Protein AF-A0A955VW21-F1 (afdb_monomer_lite)

Radius of gyration: 27.21 Å; chains: 1; bounding box: 93×30×77 Å

Sequence (239 aa):
MKVLALACLLPATALAAPTYTVEGELGAQKLVVQDGALAQRWGSDEGLIGVQQQADLDGDGTPDALVYTSCGGNGCATDYHLATVRGGKLVVTPIDSTEGEVRLKQVEGRWQLEVDQPGGQKVYVFADGKAALFATDTKRVLATVAEVKGVAPYTTDSPPRSFQADVDLDGKPETITCTIWERWGSLLCTLPTPSGPQTLSTGCDRFGALATTTNGRRDFVCNEDKIVRFDGKAYNEPR

pLDDT: mean 84.93, std 13.52, range [38.38, 97.12]

Foldseek 3Di:
DDDDDDDDDDDDDDFDAKDWDWDDDWQPIWIWIDGRPDIDTDDDNATDKDWPDWDPQAVPPGIKTWMWGWNPDPPTFIWIWIWDQDPNDTDIGTDPDLRADWDWDDDPNHIWIWRQDQQWIWIWTHHDSDTDTPDTGGQAAADFPDKDFQDDPADPPDDWDWDWDPWQPPPDTDIKTWDADNVLSFTFIWDQFPVGIDTDPQRARMKGWHPDADPRTTWMDGRGDFIWHDPNGDTDRRD

Structure (mmCIF, N/CA/C/O backbone):
data_AF-A0A955VW21-F1
#
_entry.id   AF-A0A955VW21-F1
#
loop_
_atom_site.group_PDB
_atom_site.id
_atom_site.type_symbol
_atom_site.label_atom_id
_atom_site.label_alt_id
_atom_site.label_comp_id
_atom_site.label_asym_id
_atom_site.label_entity_id
_atom_site.label_seq_id
_atom_site.pdbx_PDB_ins_code
_atom_site.Cartn_x
_atom_site.Cartn_y
_atom_site.Cartn_z
_atom_site.occupancy
_atom_site.B_iso_or_equiv
_atom_site.auth_seq_id
_atom_site.auth_comp_id
_atom_site.auth_asym_id
_atom_site.auth_atom_id
_atom_site.pdbx_PDB_model_num
ATOM 1 N N . MET A 1 1 ? -66.967 -11.894 41.558 1.00 43.72 1 MET A N 1
ATOM 2 C CA . MET A 1 1 ? -65.501 -11.782 41.723 1.00 43.72 1 MET A CA 1
ATOM 3 C C . MET A 1 1 ? -64.813 -12.211 40.437 1.00 43.72 1 MET A C 1
ATOM 5 O O . MET A 1 1 ? -64.860 -13.388 40.113 1.00 43.72 1 MET A O 1
ATOM 9 N N . LYS A 1 2 ? -64.216 -11.268 39.705 1.00 39.28 2 LYS A N 1
ATOM 10 C CA . LYS A 1 2 ? -63.086 -11.494 38.789 1.00 39.28 2 LYS A CA 1
ATOM 11 C C . LYS A 1 2 ? -62.490 -10.121 38.481 1.00 39.28 2 LYS A C 1
ATOM 13 O O . LYS A 1 2 ? -63.072 -9.343 37.737 1.00 39.28 2 LYS A O 1
ATOM 18 N N . VAL A 1 3 ? -61.395 -9.803 39.163 1.00 38.38 3 VAL A N 1
ATOM 19 C CA . VAL A 1 3 ? -60.593 -8.603 38.916 1.00 38.38 3 VAL A CA 1
ATOM 20 C C . VAL A 1 3 ? -59.664 -8.946 37.755 1.00 38.38 3 VAL A C 1
ATOM 22 O O . VAL A 1 3 ? -58.844 -9.853 37.882 1.00 38.38 3 VAL A O 1
ATOM 25 N N . LEU A 1 4 ? -59.836 -8.281 36.611 1.00 42.31 4 LEU A N 1
ATOM 26 C CA . LEU A 1 4 ? -58.871 -8.324 35.514 1.00 42.31 4 LEU A CA 1
ATOM 27 C C . LEU A 1 4 ? -57.731 -7.363 35.866 1.00 42.31 4 LEU A C 1
ATOM 29 O O . LEU A 1 4 ? -57.922 -6.149 35.877 1.00 42.31 4 LEU A O 1
ATOM 33 N N . ALA A 1 5 ? -56.557 -7.909 36.177 1.00 44.94 5 ALA A N 1
ATOM 34 C CA . ALA A 1 5 ? -55.332 -7.130 36.266 1.00 44.94 5 ALA A CA 1
ATOM 35 C C . ALA A 1 5 ? -54.838 -6.837 34.844 1.00 44.94 5 ALA A C 1
ATOM 37 O O . ALA A 1 5 ? -54.447 -7.745 34.110 1.00 44.94 5 ALA A O 1
ATOM 38 N N . LEU A 1 6 ? -54.892 -5.565 34.452 1.00 43.28 6 LEU A N 1
ATOM 39 C CA . LEU A 1 6 ? -54.301 -5.066 33.218 1.00 43.28 6 LEU A CA 1
ATOM 40 C C . LEU A 1 6 ? -52.789 -4.935 33.456 1.00 43.28 6 LEU A C 1
ATOM 42 O O . LEU A 1 6 ? -52.344 -4.041 34.175 1.00 43.28 6 LEU A O 1
ATOM 46 N N . ALA A 1 7 ? -52.002 -5.864 32.914 1.00 46.69 7 ALA A N 1
ATOM 47 C CA . ALA A 1 7 ? -50.549 -5.776 32.952 1.00 46.69 7 ALA A CA 1
ATOM 48 C C . ALA A 1 7 ? -50.098 -4.633 32.030 1.00 46.69 7 ALA A C 1
ATOM 50 O O . ALA A 1 7 ? -50.227 -4.710 30.809 1.00 46.69 7 ALA A O 1
ATOM 51 N N . CYS A 1 8 ? -49.607 -3.554 32.635 1.00 43.06 8 CYS A N 1
ATOM 52 C CA . CYS A 1 8 ? -48.992 -2.437 31.934 1.00 43.06 8 CYS A CA 1
ATOM 53 C C . CYS A 1 8 ? -47.617 -2.894 31.416 1.00 43.06 8 CYS A C 1
ATOM 55 O O . CYS A 1 8 ? -46.670 -3.021 32.191 1.00 43.06 8 CYS A O 1
ATOM 57 N N . LEU A 1 9 ? -47.525 -3.205 30.122 1.00 47.84 9 LEU A N 1
ATOM 58 C CA . LEU A 1 9 ? -46.256 -3.429 29.430 1.00 47.84 9 LEU A CA 1
ATOM 59 C C . LEU A 1 9 ? -45.560 -2.074 29.274 1.00 47.84 9 LEU A C 1
ATOM 61 O O . LEU A 1 9 ? -45.944 -1.263 28.433 1.00 47.84 9 LEU A O 1
ATOM 65 N N . LEU A 1 10 ? -44.557 -1.815 30.113 1.00 44.94 10 LEU A N 1
ATOM 66 C CA . LEU A 1 10 ? -43.631 -0.706 29.900 1.00 44.94 10 LEU A CA 1
ATOM 67 C C . LEU A 1 10 ? -42.824 -0.973 28.616 1.00 44.94 10 LEU A C 1
ATOM 69 O O . LEU A 1 10 ? -42.385 -2.109 28.412 1.00 44.94 10 LEU A O 1
ATOM 73 N N . PRO A 1 11 ? -42.609 0.034 27.752 1.00 46.38 11 PRO A N 1
ATOM 74 C CA . PRO A 1 11 ? -41.748 -0.125 26.592 1.00 46.38 11 PRO A CA 1
ATOM 75 C C . PRO A 1 11 ? -40.319 -0.392 27.070 1.00 46.38 11 PRO A C 1
ATOM 77 O O . PRO A 1 11 ? -39.772 0.373 27.865 1.00 46.38 11 PRO A O 1
ATOM 80 N N . ALA A 1 12 ? -39.717 -1.481 26.593 1.00 50.66 12 ALA A N 1
ATOM 81 C CA . ALA A 1 12 ? -38.289 -1.701 26.748 1.00 50.66 12 ALA A CA 1
ATOM 82 C C . ALA A 1 12 ? -37.567 -0.563 26.017 1.00 50.66 12 ALA A C 1
ATOM 84 O O . ALA A 1 12 ? -37.596 -0.484 24.790 1.00 50.66 12 ALA A O 1
ATOM 85 N N . THR A 1 13 ? -36.970 0.356 26.771 1.00 51.00 13 THR A N 1
ATOM 86 C CA . THR A 1 13 ? -35.999 1.311 26.240 1.00 51.00 13 THR A CA 1
ATOM 87 C C . THR A 1 13 ? -34.898 0.513 25.556 1.00 51.00 13 THR A C 1
ATOM 89 O O . THR A 1 13 ? -34.157 -0.20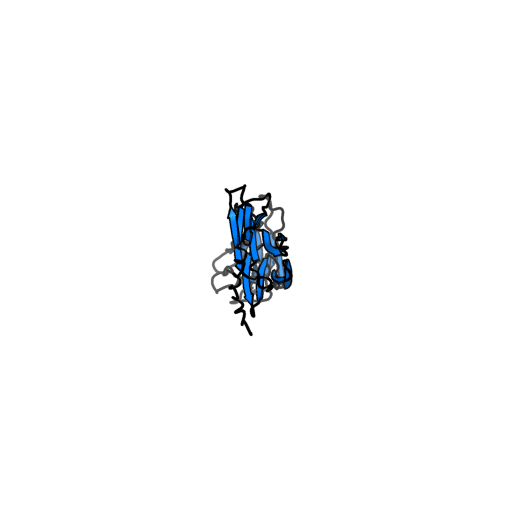2 26.230 1.00 51.00 13 THR A O 1
ATOM 92 N N . ALA A 1 14 ? -34.823 0.604 24.227 1.00 55.75 14 ALA A N 1
ATOM 93 C CA . ALA A 1 14 ? -33.678 0.111 23.480 1.00 55.75 14 ALA A CA 1
ATOM 94 C C . ALA A 1 14 ? -32.426 0.765 24.080 1.00 55.75 14 ALA A C 1
ATOM 96 O O . ALA A 1 14 ? -32.360 1.993 24.177 1.00 55.75 14 ALA A O 1
ATOM 97 N N . LEU A 1 15 ? -31.483 -0.050 24.559 1.00 60.16 15 LEU A N 1
ATOM 98 C CA . LEU A 1 15 ? -30.178 0.450 24.975 1.00 60.16 15 LEU A CA 1
ATOM 99 C C . LEU A 1 15 ? -29.557 1.184 23.783 1.00 60.16 15 LEU A C 1
ATOM 101 O O . LEU A 1 15 ? -29.613 0.699 22.653 1.00 60.16 15 LEU A O 1
ATOM 105 N N . ALA A 1 16 ? -29.034 2.383 24.034 1.00 73.56 16 ALA A N 1
ATOM 106 C CA . ALA A 1 16 ? -28.314 3.131 23.018 1.00 73.56 16 ALA A CA 1
ATOM 107 C C . ALA A 1 16 ? -27.110 2.299 22.559 1.00 73.56 16 ALA A C 1
ATOM 109 O O . ALA A 1 16 ? -26.392 1.759 23.397 1.00 73.56 16 ALA A O 1
ATOM 110 N N . ALA A 1 17 ? -26.922 2.186 21.245 1.00 85.00 17 ALA A N 1
ATOM 111 C CA . ALA A 1 17 ? -25.795 1.462 20.675 1.00 85.00 17 ALA A CA 1
ATOM 112 C C . ALA A 1 17 ? -24.457 2.106 21.092 1.00 85.00 17 ALA A C 1
ATOM 114 O O . ALA A 1 17 ? -24.426 3.323 21.325 1.00 85.00 17 ALA A O 1
ATOM 115 N N . PRO A 1 18 ? -23.360 1.329 21.168 1.00 90.31 18 PRO A N 1
ATOM 116 C CA . PRO A 1 18 ? -22.056 1.874 21.496 1.00 90.31 18 PRO A CA 1
ATOM 117 C C . PRO A 1 18 ? -21.628 2.953 20.500 1.00 90.31 18 PRO A C 1
ATOM 119 O O . PRO A 1 18 ? -21.893 2.872 19.299 1.00 90.31 18 PRO A O 1
ATOM 122 N N . THR A 1 19 ? -20.946 3.971 21.015 1.00 93.38 19 THR A N 1
ATOM 123 C CA . THR A 1 19 ? -20.374 5.064 20.224 1.00 93.38 19 THR A CA 1
ATOM 124 C C . THR A 1 19 ? -18.893 5.201 20.521 1.00 93.38 19 THR A C 1
ATOM 126 O O . THR A 1 19 ? -18.467 5.095 21.672 1.00 93.38 19 THR A O 1
ATOM 129 N N . TYR A 1 20 ? -18.114 5.440 19.470 1.00 95.12 20 TYR A N 1
ATOM 130 C CA . TYR A 1 20 ? -16.660 5.491 19.517 1.00 95.12 20 TYR A CA 1
ATOM 131 C C . TYR A 1 20 ? -16.197 6.910 19.191 1.00 95.12 20 TYR A C 1
ATOM 133 O O . TYR A 1 20 ? -16.499 7.455 18.130 1.00 95.12 20 TYR A O 1
ATOM 141 N N . THR A 1 21 ? -15.455 7.530 20.096 1.00 94.50 21 THR A N 1
ATOM 142 C CA . THR A 1 21 ? -14.916 8.883 19.927 1.00 94.50 21 THR A CA 1
ATOM 143 C C . THR A 1 21 ? -13.438 8.909 20.275 1.00 94.50 21 THR A C 1
ATOM 145 O O . THR A 1 21 ? -12.922 8.011 20.934 1.00 94.50 21 THR A O 1
ATOM 148 N N . VAL A 1 22 ? -12.729 9.937 19.815 1.00 93.06 22 VAL A N 1
ATOM 149 C CA . VAL A 1 22 ? -11.353 10.198 20.247 1.00 93.06 22 VAL A CA 1
ATOM 150 C C . VAL A 1 22 ? -11.369 11.418 21.154 1.00 93.06 22 VAL A C 1
ATOM 152 O O . VAL A 1 22 ? -11.911 12.459 20.787 1.00 93.06 22 VAL A O 1
ATOM 155 N N . GLU A 1 23 ? -10.779 11.282 22.337 1.00 92.31 23 GLU A N 1
ATOM 156 C CA . GLU A 1 23 ? -10.604 12.362 23.307 1.00 92.31 23 GLU A CA 1
ATOM 157 C C . GLU A 1 23 ? -9.115 12.597 23.581 1.00 92.31 23 GLU A C 1
ATOM 159 O O . GLU A 1 23 ? -8.298 11.683 23.463 1.00 92.31 23 GLU A O 1
ATOM 164 N N . GLY A 1 24 ? -8.770 13.816 24.001 1.00 86.50 24 GLY A N 1
ATOM 165 C CA . GLY A 1 24 ? -7.405 14.205 24.360 1.00 86.50 24 GLY A CA 1
ATOM 166 C C . GLY A 1 24 ? -6.675 14.998 23.274 1.00 86.50 24 GLY A C 1
ATOM 167 O O . GLY A 1 24 ? -7.119 15.108 22.131 1.00 86.50 24 GLY A O 1
ATOM 168 N N . GLU A 1 25 ? -5.548 15.586 23.663 1.00 83.38 25 GLU A N 1
ATOM 169 C CA . GLU A 1 25 ? -4.678 16.353 22.769 1.00 83.38 25 GLU A CA 1
ATOM 170 C C . GLU A 1 25 ? -3.713 15.439 22.003 1.00 83.38 25 GLU A C 1
ATOM 172 O O . GLU A 1 25 ? -3.508 14.280 22.371 1.00 83.38 25 GLU A O 1
ATOM 177 N N . LEU A 1 26 ? -3.102 15.967 20.936 1.00 77.62 26 LEU A N 1
ATOM 178 C CA . LEU A 1 26 ? -2.079 15.266 20.152 1.00 77.62 26 LEU A CA 1
ATOM 179 C C . LEU A 1 26 ? -0.987 14.686 21.068 1.00 77.62 26 LEU A C 1
ATOM 181 O O . LEU A 1 26 ? -0.415 15.400 21.886 1.00 77.62 26 LEU A O 1
ATOM 185 N N . GLY A 1 27 ? -0.700 13.390 20.923 1.00 74.44 27 GLY A N 1
ATOM 186 C CA . GLY A 1 27 ? 0.267 12.667 21.762 1.00 74.44 27 GLY A CA 1
ATOM 187 C C . GLY A 1 27 ? -0.287 12.131 23.090 1.00 74.44 27 GLY A C 1
ATOM 188 O O . GLY A 1 27 ? 0.420 11.411 23.787 1.00 74.44 27 GLY A O 1
ATOM 189 N N . ALA A 1 28 ? -1.542 12.435 23.438 1.00 82.19 28 ALA A N 1
ATOM 190 C CA . ALA A 1 28 ? -2.240 11.885 24.606 1.00 82.19 28 ALA A CA 1
ATOM 191 C C . ALA A 1 28 ? -3.657 11.385 24.266 1.00 82.19 28 ALA A C 1
ATOM 193 O O . ALA A 1 28 ? -4.487 11.200 25.161 1.00 82.19 28 ALA A O 1
ATOM 194 N N . GLN A 1 29 ? -3.942 11.182 22.978 1.00 89.12 29 GLN A N 1
ATOM 195 C CA . GLN A 1 29 ? -5.259 10.776 22.505 1.00 89.12 29 GLN A CA 1
ATOM 196 C C . GLN A 1 29 ? -5.629 9.383 23.017 1.00 89.12 29 GLN A C 1
ATOM 198 O O . GLN A 1 29 ? -4.786 8.491 23.134 1.00 89.12 29 GLN A O 1
ATOM 203 N N . LYS A 1 30 ? -6.915 9.197 23.316 1.00 90.81 30 LYS A N 1
ATOM 204 C CA . LYS A 1 30 ? -7.515 7.913 23.679 1.00 90.81 30 LYS A CA 1
ATOM 205 C C . LYS A 1 30 ? -8.793 7.709 22.874 1.00 90.81 30 LYS A C 1
ATOM 207 O O . LYS A 1 30 ? -9.612 8.619 22.761 1.00 90.81 30 LYS A O 1
ATOM 212 N N . LEU A 1 31 ? -8.979 6.497 22.362 1.00 92.94 31 LEU A N 1
ATOM 213 C CA . LEU A 1 31 ? -10.283 6.007 21.940 1.00 92.94 31 LEU A CA 1
ATOM 214 C C . LEU A 1 31 ? -11.161 5.878 23.185 1.00 92.94 31 LEU A C 1
ATOM 216 O O . LEU A 1 31 ? -10.766 5.236 24.160 1.00 92.94 31 LEU A O 1
ATOM 220 N N . VAL A 1 32 ? -12.344 6.469 23.146 1.00 93.44 32 VAL A N 1
ATOM 221 C CA . VAL A 1 32 ? -13.356 6.405 24.192 1.00 93.44 32 VAL A CA 1
ATOM 222 C C . VAL A 1 32 ? -14.588 5.738 23.616 1.00 93.44 32 VAL A C 1
ATOM 224 O O . VAL A 1 32 ? -15.054 6.095 22.538 1.00 93.44 32 VAL A O 1
ATOM 227 N N . VAL A 1 33 ? -15.098 4.746 24.336 1.00 93.00 33 VAL A N 1
ATOM 228 C CA . VAL A 1 33 ? -16.292 4.002 23.947 1.00 93.00 33 VAL A CA 1
ATOM 229 C C . VAL A 1 33 ? -17.352 4.197 25.006 1.00 93.00 33 VAL A C 1
ATOM 231 O O . VAL A 1 33 ? -17.129 3.847 26.168 1.00 93.00 33 VAL A O 1
ATOM 234 N N . GLN A 1 34 ? -18.477 4.781 24.601 1.00 91.44 34 GLN A N 1
ATOM 235 C CA . GLN A 1 34 ? -19.667 4.912 25.433 1.00 91.44 34 GLN A CA 1
ATOM 236 C C . GLN A 1 34 ? -20.693 3.862 25.021 1.00 91.44 34 GLN A C 1
ATOM 238 O O . GLN A 1 34 ? -21.155 3.880 23.885 1.00 91.44 34 GLN A O 1
ATOM 243 N N . ASP A 1 35 ? -21.054 2.984 25.954 1.00 86.69 35 ASP A N 1
ATOM 244 C CA . ASP A 1 35 ? -22.088 1.954 25.813 1.00 86.69 35 ASP A CA 1
ATOM 245 C C . ASP A 1 35 ? -23.074 2.091 26.984 1.00 86.69 35 ASP A C 1
ATOM 247 O O . ASP A 1 35 ? -22.810 1.683 28.122 1.00 86.69 35 ASP A O 1
ATOM 251 N N . GLY A 1 36 ? -24.180 2.800 26.745 1.00 82.88 36 GLY A N 1
ATOM 252 C CA . GLY A 1 36 ? -25.099 3.218 27.802 1.00 82.88 36 GLY A CA 1
ATOM 253 C C . GLY A 1 36 ? -24.411 4.084 28.870 1.00 82.88 36 GLY A C 1
ATOM 254 O O . GLY A 1 36 ? -23.999 5.208 28.601 1.00 82.88 36 GLY A O 1
ATOM 255 N N . ALA A 1 37 ? -24.319 3.576 30.104 1.00 74.81 37 ALA A N 1
ATOM 256 C CA . ALA A 1 37 ? -23.652 4.260 31.221 1.00 74.81 37 ALA A CA 1
ATOM 257 C C . ALA A 1 37 ? -22.163 3.886 31.373 1.00 74.81 37 ALA A C 1
ATOM 259 O O . ALA A 1 37 ? -21.476 4.431 32.240 1.00 74.81 37 ALA A O 1
ATOM 260 N N . LEU A 1 38 ? -21.666 2.934 30.578 1.00 76.38 38 LEU A N 1
ATOM 261 C CA . LEU A 1 38 ? -20.282 2.479 30.633 1.00 76.38 38 LEU A CA 1
ATOM 262 C C . LEU A 1 38 ? -19.418 3.323 29.696 1.00 76.38 38 LEU A C 1
ATOM 264 O O . LEU A 1 38 ? -19.732 3.473 28.520 1.00 76.38 38 LEU A O 1
ATOM 268 N N . ALA A 1 39 ? -18.301 3.829 30.221 1.00 86.81 39 ALA A N 1
ATOM 269 C CA . ALA A 1 39 ? -17.267 4.502 29.445 1.00 86.81 39 ALA A CA 1
ATOM 270 C C . ALA A 1 39 ? -15.943 3.743 29.595 1.00 86.81 39 ALA A C 1
ATOM 272 O O . ALA A 1 39 ? -15.429 3.588 30.705 1.00 86.81 39 ALA A O 1
ATOM 273 N N . GLN A 1 40 ? -15.392 3.268 28.481 1.00 91.38 40 GLN A N 1
ATOM 274 C CA . GLN A 1 40 ? -14.117 2.548 28.426 1.00 91.38 40 GLN A CA 1
ATOM 275 C C . GLN A 1 40 ? -13.138 3.289 27.525 1.00 91.38 40 GLN A C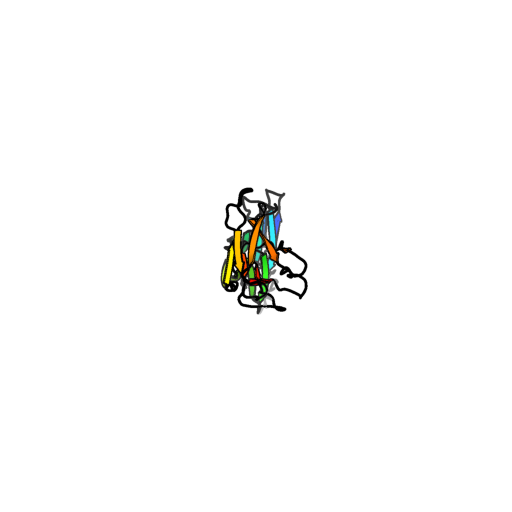 1
ATOM 277 O O . GLN A 1 40 ? -13.549 4.019 26.626 1.00 91.38 40 GLN A O 1
ATOM 282 N N . ARG A 1 41 ? -11.838 3.136 27.793 1.00 91.06 41 ARG A N 1
ATOM 283 C CA . ARG A 1 41 ? -10.789 3.847 27.061 1.00 91.06 41 ARG A CA 1
ATOM 284 C C . ARG A 1 41 ? -9.699 2.899 26.593 1.00 91.06 41 ARG A C 1
ATOM 286 O O . ARG A 1 41 ? -9.293 2.012 27.339 1.00 91.06 41 ARG A O 1
ATOM 293 N N . TRP A 1 42 ? -9.200 3.144 25.392 1.00 91.69 42 TRP A N 1
ATOM 294 C CA . TRP A 1 42 ? -8.025 2.497 24.822 1.00 91.69 42 TRP A CA 1
ATOM 295 C C . TRP A 1 42 ? -7.105 3.562 24.230 1.00 91.69 42 TRP A C 1
ATOM 297 O O . TRP A 1 42 ? -7.561 4.612 23.788 1.00 91.69 42 TRP A O 1
ATOM 307 N N . GLY A 1 43 ? -5.802 3.318 24.215 1.00 81.12 43 GLY A N 1
ATOM 308 C CA . GLY A 1 43 ? -4.901 4.116 23.396 1.00 81.12 43 GLY A CA 1
ATOM 309 C C . GLY A 1 43 ? -3.579 3.414 23.186 1.00 81.12 43 GLY A C 1
ATOM 310 O O . GLY A 1 43 ? -3.182 2.598 24.017 1.00 81.12 43 GLY A O 1
ATOM 311 N N . SER A 1 44 ? -2.921 3.763 22.091 1.00 68.69 44 SER A N 1
ATOM 312 C CA . SER A 1 44 ? -1.539 3.407 21.807 1.00 68.69 44 SER A CA 1
ATOM 313 C C . SER A 1 44 ? -0.587 4.346 22.553 1.00 68.69 44 SER A C 1
ATOM 315 O O . SER A 1 44 ? -0.949 5.470 22.914 1.00 68.69 44 SER A O 1
ATOM 317 N N . ASP A 1 45 ? 0.644 3.884 22.768 1.00 66.06 45 ASP A N 1
ATOM 318 C CA . ASP A 1 45 ? 1.763 4.739 23.189 1.00 66.06 45 ASP A CA 1
ATOM 319 C C . ASP A 1 45 ? 2.319 5.563 22.008 1.00 66.06 45 ASP A C 1
ATOM 321 O O . ASP A 1 45 ? 3.189 6.418 22.177 1.00 66.06 45 ASP A O 1
ATOM 325 N N . GLU A 1 46 ? 1.783 5.329 20.807 1.00 59.12 46 GLU A N 1
ATOM 326 C CA . GLU A 1 46 ? 2.200 5.945 19.558 1.00 59.12 46 GLU A CA 1
ATOM 327 C C . GLU A 1 46 ? 1.097 6.841 18.983 1.00 59.12 46 GLU A C 1
ATOM 329 O O . GLU A 1 46 ? 0.046 6.368 18.548 1.00 59.12 46 GLU A O 1
ATOM 334 N N . GLY A 1 47 ? 1.385 8.144 18.945 1.00 71.25 47 GLY A N 1
ATOM 335 C CA . GLY A 1 47 ? 0.845 9.075 17.957 1.00 71.25 47 GLY A CA 1
ATOM 336 C C . GLY A 1 47 ? -0.655 9.404 18.002 1.00 71.25 47 GLY A C 1
ATOM 337 O O . GLY A 1 47 ? -1.318 9.374 19.037 1.00 71.25 47 GLY A O 1
ATOM 338 N N . LEU A 1 48 ? -1.142 9.854 16.847 1.00 86.75 48 LEU A N 1
ATOM 339 C CA . LEU A 1 48 ? -2.528 10.197 16.543 1.00 86.75 48 LEU A CA 1
ATOM 340 C C . LEU A 1 48 ? -3.406 8.946 16.512 1.00 86.75 48 LEU A C 1
ATOM 342 O O . LEU A 1 48 ? -3.035 7.957 15.885 1.00 86.75 48 LEU A O 1
ATOM 346 N N . ILE A 1 49 ? -4.604 9.046 17.085 1.00 92.00 49 ILE A N 1
ATOM 347 C CA . ILE A 1 49 ? -5.675 8.050 16.995 1.00 92.00 49 ILE A CA 1
ATOM 348 C C . ILE A 1 49 ? -6.837 8.658 16.208 1.00 92.00 49 ILE A C 1
ATOM 350 O O . ILE A 1 49 ? -7.211 9.811 16.434 1.00 92.00 49 ILE A O 1
ATOM 354 N N . GLY A 1 50 ? -7.455 7.883 15.320 1.00 91.81 50 GLY A N 1
ATOM 355 C CA . GLY A 1 50 ? -8.674 8.295 14.628 1.00 91.81 50 GLY A CA 1
ATOM 356 C C . GLY A 1 50 ? -9.662 7.155 14.426 1.00 91.81 50 GLY A C 1
ATOM 357 O O . GLY A 1 50 ? -9.286 5.989 14.364 1.00 91.81 50 GLY A O 1
ATOM 358 N N . VAL A 1 51 ? -10.944 7.503 14.317 1.00 95.06 51 VAL A N 1
ATOM 359 C CA . VAL A 1 51 ? -12.015 6.567 13.951 1.00 95.06 51 VAL A CA 1
ATOM 360 C C . VAL A 1 51 ? -12.348 6.792 12.481 1.00 95.06 51 VAL A C 1
ATOM 362 O O . VAL A 1 51 ? -12.860 7.850 12.124 1.00 95.06 51 VAL A O 1
ATOM 365 N N . GLN A 1 52 ? -12.044 5.814 11.628 1.00 94.88 52 GLN A N 1
ATOM 366 C CA . GLN A 1 52 ? -12.320 5.901 10.193 1.00 94.88 52 GLN A CA 1
ATOM 367 C C . GLN A 1 52 ? -13.785 5.585 9.877 1.00 94.88 52 GLN A C 1
ATOM 369 O O . GLN A 1 52 ? -14.391 6.253 9.044 1.00 94.88 52 GLN A O 1
ATOM 374 N N . GLN A 1 53 ? -14.354 4.573 10.537 1.00 95.62 53 GLN A N 1
ATOM 375 C CA . GLN A 1 53 ? -15.734 4.136 10.326 1.00 95.62 53 GLN A CA 1
ATOM 376 C C . GLN A 1 53 ? -16.334 3.613 11.627 1.00 95.62 53 GLN A C 1
ATOM 378 O O . GLN A 1 53 ? -15.637 2.968 12.405 1.00 95.62 53 GLN A O 1
ATOM 383 N N . GLN A 1 54 ? -17.636 3.848 11.814 1.00 96.44 54 GLN A N 1
ATOM 384 C CA . GLN A 1 54 ? -18.467 3.166 12.810 1.00 96.44 54 GLN A CA 1
ATOM 385 C C . GLN A 1 54 ? -19.658 2.515 12.110 1.00 96.44 54 GLN A C 1
ATOM 387 O O . GLN A 1 54 ? -20.393 3.195 11.390 1.00 96.44 54 GLN A O 1
ATOM 392 N N . ALA A 1 55 ? -19.807 1.206 12.252 1.00 94.88 55 ALA A N 1
ATOM 393 C CA . ALA A 1 55 ? -20.885 0.406 11.673 1.00 94.88 55 ALA A CA 1
ATOM 394 C C . ALA A 1 55 ? -20.854 -0.988 12.303 1.00 94.88 55 ALA A C 1
ATOM 396 O O . ALA A 1 55 ? -19.852 -1.354 12.896 1.00 94.88 55 ALA A O 1
ATOM 397 N N . ASP A 1 56 ? -21.910 -1.776 12.140 1.00 95.12 56 ASP A N 1
ATOM 398 C CA . ASP A 1 56 ? -21.851 -3.220 12.393 1.00 95.12 56 ASP A CA 1
ATOM 399 C C . ASP A 1 56 ? -20.932 -3.857 11.332 1.00 95.12 56 ASP A C 1
ATOM 401 O O . ASP A 1 56 ? -21.346 -4.066 10.185 1.00 95.12 56 ASP A O 1
ATOM 405 N N . LEU A 1 57 ? -19.636 -3.978 11.651 1.00 96.19 57 LEU A N 1
ATOM 406 C CA . LEU A 1 57 ? -18.606 -4.371 10.688 1.00 96.19 57 LEU A CA 1
ATOM 407 C C . LEU A 1 57 ? -18.548 -5.888 10.567 1.00 96.19 57 LEU A C 1
ATOM 409 O O . LEU A 1 57 ? -18.378 -6.395 9.454 1.00 96.19 57 LEU A O 1
ATOM 413 N N . ASP A 1 58 ? -18.698 -6.589 11.690 1.00 94.38 58 ASP A N 1
ATOM 414 C CA . ASP A 1 58 ? -18.652 -8.046 11.763 1.00 94.38 58 ASP A CA 1
ATOM 415 C C . ASP A 1 58 ? -20.023 -8.740 11.637 1.00 94.38 58 ASP A C 1
ATOM 417 O O . ASP A 1 58 ? -20.076 -9.964 11.479 1.00 94.38 58 ASP A O 1
ATOM 421 N N . GLY A 1 59 ? -21.116 -7.971 11.599 1.00 92.25 59 GLY A N 1
ATOM 422 C CA . GLY A 1 59 ? -22.471 -8.460 11.358 1.00 92.25 59 GLY A CA 1
ATOM 423 C C . GLY A 1 59 ? -23.153 -9.039 12.598 1.00 92.25 59 GLY A C 1
ATOM 424 O O . GLY A 1 59 ? -24.115 -9.800 12.448 1.00 92.25 59 GLY A O 1
ATOM 425 N N . ASP A 1 60 ? -22.659 -8.742 13.804 1.00 91.44 60 ASP A N 1
ATOM 426 C CA . ASP A 1 60 ? -23.227 -9.229 15.063 1.00 91.44 60 ASP A CA 1
ATOM 427 C C . ASP A 1 60 ? -24.414 -8.392 15.587 1.00 91.44 60 ASP A C 1
ATOM 429 O O . ASP A 1 60 ? -25.060 -8.766 16.573 1.00 91.44 60 ASP A O 1
ATOM 433 N N . GLY A 1 61 ? -24.760 -7.306 14.889 1.00 90.44 61 GLY A N 1
ATOM 434 C CA . GLY A 1 61 ? -25.851 -6.394 15.232 1.00 90.44 61 GLY A CA 1
ATOM 435 C C . GLY A 1 61 ? -25.441 -5.246 16.156 1.00 90.44 61 GLY A C 1
ATOM 436 O O . GLY A 1 61 ? -26.279 -4.391 16.465 1.00 90.44 61 GLY A O 1
ATOM 437 N N . THR A 1 62 ? -24.179 -5.196 16.582 1.00 91.25 62 THR A N 1
ATOM 438 C CA . THR A 1 62 ? -23.606 -4.129 17.404 1.00 91.25 62 THR A CA 1
ATOM 439 C C . THR A 1 62 ? -22.644 -3.296 16.560 1.00 91.25 62 THR A C 1
ATOM 441 O O . THR A 1 62 ? -21.816 -3.848 15.847 1.00 91.25 62 THR A O 1
ATOM 444 N N . PRO A 1 63 ? -22.700 -1.954 16.611 1.00 94.38 63 PRO A N 1
ATOM 445 C CA . PRO A 1 63 ? -21.691 -1.145 15.947 1.00 94.38 63 PRO A CA 1
ATOM 446 C C . PRO A 1 63 ? -20.284 -1.410 16.492 1.00 94.38 63 PRO A C 1
ATOM 448 O O . PRO A 1 63 ? -20.050 -1.311 17.694 1.00 94.38 63 PRO A O 1
ATOM 451 N N . ASP A 1 64 ? -19.356 -1.647 15.577 1.00 96.19 64 ASP A N 1
ATOM 452 C CA . ASP A 1 64 ? -17.914 -1.640 15.767 1.00 96.19 64 ASP A CA 1
ATOM 453 C C . ASP A 1 64 ? -17.310 -0.328 15.249 1.00 96.19 64 ASP A C 1
ATOM 455 O O . ASP A 1 64 ? -17.965 0.474 14.572 1.00 96.19 64 ASP A O 1
ATOM 459 N N . ALA A 1 65 ? -16.014 -0.142 15.496 1.00 97.12 65 ALA A N 1
ATOM 460 C CA . ALA A 1 65 ? -15.224 0.909 14.879 1.00 97.12 65 ALA A CA 1
ATOM 461 C C . ALA A 1 65 ? -13.956 0.375 14.208 1.00 97.12 65 ALA A C 1
ATOM 463 O O . ALA A 1 65 ? -13.186 -0.381 14.803 1.00 97.12 65 ALA A O 1
ATOM 464 N N . LEU A 1 66 ? -13.700 0.858 12.992 1.00 97.12 66 LEU A N 1
ATOM 465 C CA . LEU A 1 66 ? -12.383 0.783 12.372 1.00 97.12 66 LEU A CA 1
ATOM 466 C C . LEU A 1 66 ? -11.569 1.988 12.848 1.00 97.12 66 LEU A C 1
ATOM 468 O O . LEU A 1 66 ? -11.910 3.139 12.557 1.00 97.12 66 LEU A O 1
ATOM 472 N N . VAL A 1 67 ? -10.513 1.714 13.604 1.00 95.56 67 VAL A N 1
ATOM 473 C CA . VAL A 1 67 ? -9.667 2.710 14.269 1.00 95.56 67 VAL A CA 1
ATOM 474 C C . VAL A 1 67 ? -8.282 2.659 13.652 1.00 95.56 67 VAL A C 1
ATOM 476 O O . VAL A 1 67 ? -7.808 1.580 13.310 1.00 95.56 67 VAL A O 1
ATOM 479 N N . TYR A 1 68 ? -7.626 3.805 13.523 1.00 92.31 68 TYR A N 1
ATOM 480 C CA . TYR A 1 68 ? -6.246 3.872 13.067 1.00 92.31 68 TYR A CA 1
ATOM 481 C C . TYR A 1 68 ? -5.341 4.582 14.067 1.00 92.31 68 TYR A C 1
ATOM 483 O O . TYR A 1 68 ? -5.786 5.483 14.785 1.00 92.31 68 TYR A O 1
ATOM 491 N N . THR A 1 69 ? -4.066 4.200 14.068 1.00 90.88 69 THR A N 1
ATOM 492 C CA . THR A 1 69 ? -2.982 4.874 14.785 1.00 90.88 69 THR A CA 1
ATOM 493 C C . THR A 1 69 ? -1.875 5.276 13.819 1.00 90.88 69 THR A C 1
ATOM 495 O O . THR A 1 69 ? -1.536 4.534 12.900 1.00 90.88 69 THR A O 1
ATOM 498 N N . SER A 1 70 ? -1.317 6.474 13.989 1.00 86.44 70 SER A N 1
ATOM 499 C CA . SER A 1 70 ? -0.232 6.977 13.138 1.00 86.44 70 SER A CA 1
ATOM 500 C C . SER A 1 70 ? 0.663 7.943 13.901 1.00 86.44 70 SER A C 1
ATOM 502 O O . SER A 1 70 ? 0.192 8.719 14.726 1.00 86.44 70 SER A O 1
ATOM 504 N N . CYS A 1 71 ? 1.950 7.999 13.563 1.00 79.94 71 CYS A N 1
ATOM 505 C CA . CYS A 1 71 ? 2.860 8.994 14.134 1.00 79.94 71 CYS A CA 1
ATOM 506 C C . CYS A 1 71 ? 2.528 10.452 13.708 1.00 79.94 71 CYS A C 1
ATOM 508 O O . CYS A 1 71 ? 3.082 11.396 14.270 1.00 79.94 71 CYS A O 1
ATOM 510 N N . GLY A 1 72 ? 1.665 10.663 12.700 1.00 73.31 72 GLY A N 1
ATOM 511 C CA . GLY A 1 72 ? 1.249 11.992 12.218 1.00 73.31 72 GLY A CA 1
ATOM 512 C C . GLY A 1 72 ? 2.205 12.706 11.263 1.00 73.31 72 GLY A C 1
ATOM 513 O O . GLY A 1 72 ? 1.844 13.736 10.694 1.00 73.31 72 GLY A O 1
ATOM 514 N N . GLY A 1 73 ? 3.420 12.186 11.093 1.00 68.44 73 GLY A N 1
ATOM 515 C CA . GLY A 1 73 ? 4.441 12.719 10.196 1.00 68.44 73 GLY A CA 1
ATOM 516 C C . GLY A 1 73 ? 4.410 12.100 8.797 1.00 68.44 73 GLY A C 1
ATOM 517 O O . GLY A 1 73 ? 3.780 11.073 8.549 1.00 68.44 73 GLY A O 1
ATOM 518 N N . ASN A 1 74 ? 5.142 12.722 7.871 1.00 65.06 74 ASN A N 1
ATOM 519 C CA . ASN A 1 74 ? 5.325 12.177 6.529 1.00 65.06 74 ASN A CA 1
ATOM 520 C C . ASN A 1 74 ? 6.172 10.890 6.580 1.00 65.06 74 ASN A C 1
ATOM 522 O O . ASN A 1 74 ? 7.245 10.897 7.182 1.00 65.06 74 ASN A O 1
ATOM 526 N N . GLY A 1 75 ? 5.713 9.819 5.927 1.00 67.25 75 GLY A N 1
ATOM 527 C CA . GLY A 1 75 ? 6.418 8.530 5.865 1.00 67.25 75 GLY A CA 1
ATOM 528 C C . GLY A 1 75 ? 6.149 7.565 7.024 1.00 67.25 75 GLY A C 1
ATOM 529 O O . GLY A 1 75 ? 6.799 6.527 7.094 1.00 67.25 75 GLY A O 1
ATOM 530 N N . CYS A 1 76 ? 5.206 7.872 7.918 1.00 73.88 76 CYS A N 1
ATOM 531 C CA . CYS A 1 76 ? 4.783 6.926 8.946 1.00 73.88 76 CYS A CA 1
ATOM 532 C C . CYS A 1 76 ? 3.696 5.989 8.432 1.00 73.88 76 CYS A C 1
ATOM 534 O O . CYS A 1 76 ? 2.694 6.437 7.867 1.00 73.88 76 CYS A O 1
ATOM 536 N N . ALA A 1 77 ? 3.889 4.693 8.675 1.00 77.06 77 ALA A N 1
ATOM 537 C CA . ALA A 1 77 ? 2.839 3.709 8.490 1.00 77.06 77 ALA A CA 1
ATOM 538 C C . ALA A 1 77 ? 1.635 4.055 9.380 1.00 77.06 77 ALA A C 1
ATOM 540 O O . ALA A 1 77 ? 1.759 4.718 10.415 1.00 77.06 77 ALA A O 1
ATOM 541 N N . THR A 1 78 ? 0.457 3.656 8.916 1.00 87.31 78 THR A N 1
ATOM 542 C CA . THR A 1 78 ? -0.779 3.749 9.685 1.00 87.31 78 THR A CA 1
ATOM 543 C C . THR A 1 78 ? -1.209 2.334 10.019 1.00 87.31 78 THR A C 1
ATOM 545 O O . THR A 1 78 ? -1.428 1.522 9.114 1.00 87.31 78 THR A O 1
ATOM 548 N N . ASP A 1 79 ? -1.330 2.051 11.307 1.00 90.31 79 ASP A N 1
ATOM 549 C CA . ASP A 1 79 ? -1.826 0.769 11.786 1.00 90.31 79 ASP A CA 1
ATOM 550 C C . ASP A 1 79 ? -3.333 0.854 11.972 1.00 90.31 79 ASP A C 1
ATOM 552 O O . ASP A 1 79 ? -3.851 1.869 12.440 1.00 90.31 79 ASP A O 1
ATOM 556 N N . TYR A 1 80 ? -4.043 -0.204 11.586 1.00 94.25 80 TYR A N 1
ATOM 557 C CA . TYR A 1 80 ? -5.487 -0.287 11.768 1.00 94.25 80 TYR A CA 1
ATOM 558 C C . TYR A 1 80 ? -5.856 -1.339 12.805 1.00 94.25 80 TYR A C 1
ATOM 560 O O . TYR A 1 80 ? -5.230 -2.391 12.936 1.00 94.25 80 TYR A O 1
ATOM 568 N N . HIS A 1 81 ? -6.933 -1.051 13.523 1.00 95.12 81 HIS A N 1
ATOM 569 C CA . HIS A 1 81 ? -7.488 -1.879 14.574 1.00 95.12 81 HIS A CA 1
ATOM 570 C C . HIS A 1 81 ? -9.003 -1.977 14.415 1.00 95.12 81 HIS A C 1
ATOM 572 O O . HIS A 1 81 ? -9.662 -1.010 14.027 1.00 95.12 81 HIS A O 1
ATOM 578 N N . LEU A 1 82 ? -9.566 -3.123 14.786 1.00 96.88 82 LEU A N 1
ATOM 579 C CA . LEU A 1 82 ? -11.000 -3.259 14.998 1.00 96.88 82 LEU A CA 1
ATOM 580 C C . LEU A 1 82 ? -11.304 -3.086 16.488 1.00 96.88 82 LEU A C 1
ATOM 582 O O . LEU A 1 82 ? -10.771 -3.820 17.324 1.00 96.88 82 LEU A O 1
ATOM 586 N N . ALA A 1 83 ? -12.169 -2.131 16.817 1.00 96.56 83 ALA A N 1
ATOM 587 C CA . ALA A 1 83 ? -12.665 -1.899 18.166 1.00 96.56 83 ALA A CA 1
ATOM 588 C C . ALA A 1 83 ? -14.133 -2.333 18.274 1.00 96.56 83 ALA A C 1
ATOM 590 O O . ALA A 1 83 ? -15.001 -1.776 17.611 1.00 96.56 83 ALA A O 1
ATOM 591 N N . THR A 1 84 ? -14.418 -3.290 19.153 1.00 95.06 84 THR A N 1
ATOM 592 C CA . THR A 1 84 ? -15.745 -3.900 19.342 1.00 95.06 84 THR A CA 1
ATOM 593 C C . THR A 1 84 ? -16.118 -3.911 20.828 1.00 95.06 84 THR A C 1
ATOM 595 O O . THR A 1 84 ? -15.233 -3.961 21.691 1.00 95.06 84 THR A O 1
ATOM 598 N N . VAL A 1 85 ? -17.412 -3.862 21.157 1.00 92.50 85 VAL A N 1
ATOM 599 C CA . VAL A 1 85 ? -17.895 -4.047 22.535 1.00 92.50 85 VAL A CA 1
ATOM 600 C C . VAL A 1 85 ? -18.514 -5.429 22.669 1.00 92.50 85 VAL A C 1
ATOM 602 O O . VAL A 1 85 ? -19.591 -5.699 22.153 1.00 92.50 85 VAL A O 1
ATOM 605 N N . ARG A 1 86 ? -17.858 -6.311 23.428 1.00 87.06 86 ARG A N 1
ATOM 606 C CA . ARG A 1 86 ? -18.303 -7.695 23.632 1.00 87.06 86 ARG A CA 1
ATOM 607 C C . ARG A 1 86 ? -18.509 -7.986 25.104 1.00 87.06 86 ARG A C 1
ATOM 609 O O . ARG A 1 86 ? -17.604 -7.818 25.920 1.00 87.06 86 ARG A O 1
ATOM 616 N N . GLY A 1 87 ? -19.722 -8.408 25.461 1.00 85.25 87 GLY A N 1
ATOM 617 C CA . GLY A 1 87 ? -20.091 -8.654 26.858 1.00 85.25 87 GLY A CA 1
ATOM 618 C C . GLY A 1 87 ? -19.884 -7.425 27.756 1.00 85.25 87 GLY A C 1
ATOM 619 O O . GLY A 1 87 ? -19.433 -7.569 28.892 1.00 85.25 87 GLY A O 1
ATOM 620 N N . GLY A 1 88 ? -20.138 -6.223 27.222 1.00 86.25 88 GLY A N 1
ATOM 621 C CA . GLY A 1 88 ? -19.943 -4.944 27.913 1.00 86.25 88 GLY A CA 1
ATOM 622 C C . GLY A 1 88 ? -18.480 -4.518 28.075 1.00 86.25 88 GLY A C 1
ATOM 623 O O . GLY A 1 88 ? -18.192 -3.608 28.851 1.00 86.25 88 GLY A O 1
ATOM 624 N N . LYS A 1 89 ? -17.532 -5.164 27.385 1.00 89.81 89 LYS A N 1
ATOM 625 C CA . LYS A 1 89 ? -16.106 -4.815 27.420 1.00 89.81 89 LYS A CA 1
ATOM 626 C C . LYS A 1 89 ? -15.619 -4.367 26.055 1.00 89.81 89 LYS A C 1
ATOM 628 O O . LYS A 1 89 ? -15.884 -5.034 25.060 1.00 89.81 89 LYS A O 1
ATOM 633 N N . LEU A 1 90 ? -14.854 -3.283 26.040 1.00 92.81 90 LEU A N 1
ATOM 634 C CA . LEU A 1 90 ? -14.115 -2.861 24.861 1.00 92.81 90 LEU A CA 1
ATOM 635 C C . LEU A 1 90 ? -12.993 -3.864 24.578 1.00 92.81 90 LEU A C 1
ATOM 637 O O . LEU A 1 90 ? -12.149 -4.129 25.436 1.00 92.81 90 LEU A O 1
ATOM 641 N N . VAL A 1 91 ? -12.973 -4.383 23.357 1.00 93.56 91 VAL A N 1
ATOM 642 C CA . VAL A 1 91 ? -11.896 -5.204 22.814 1.00 93.56 91 VAL A CA 1
ATOM 643 C C . VAL A 1 91 ? -11.363 -4.497 21.575 1.00 93.56 91 VAL A C 1
ATOM 645 O O . VAL A 1 91 ? -12.122 -4.204 20.656 1.00 93.56 91 VAL A O 1
ATOM 648 N N . VAL A 1 92 ? -10.062 -4.214 21.555 1.00 94.00 92 VAL A N 1
ATOM 649 C CA . VAL A 1 92 ? -9.379 -3.617 20.402 1.00 94.00 92 VAL A CA 1
ATOM 650 C C . VAL A 1 92 ? -8.373 -4.629 19.879 1.00 94.00 92 VAL A C 1
ATOM 652 O O . VAL A 1 92 ? -7.489 -5.058 20.622 1.00 94.00 92 VAL A O 1
ATOM 655 N N . THR A 1 93 ? -8.530 -5.046 18.625 1.00 94.75 93 THR A N 1
ATOM 656 C CA . THR A 1 93 ? -7.665 -6.042 17.984 1.00 94.75 93 THR A CA 1
ATOM 657 C C . THR A 1 93 ? -6.905 -5.421 16.816 1.00 94.75 93 THR A C 1
ATOM 659 O O . THR A 1 93 ? -7.503 -4.682 16.036 1.00 94.75 93 THR A O 1
ATOM 662 N N . PRO A 1 94 ? -5.587 -5.661 16.692 1.00 93.25 94 PRO A N 1
ATOM 663 C CA . PRO A 1 94 ? -4.830 -5.203 15.534 1.00 93.25 94 PRO A CA 1
ATOM 664 C C . PRO A 1 94 ? -5.260 -5.948 14.270 1.00 93.25 94 PRO A C 1
ATOM 666 O O . PRO A 1 94 ? -5.641 -7.119 14.325 1.00 93.25 94 PRO A O 1
ATOM 669 N N . ILE A 1 95 ? -5.177 -5.257 13.138 1.00 94.06 95 ILE A N 1
ATOM 670 C CA . ILE A 1 95 ? -5.318 -5.839 11.808 1.00 94.06 95 ILE A CA 1
ATOM 671 C C . ILE A 1 95 ? -3.917 -5.953 11.218 1.00 94.06 95 ILE A C 1
ATOM 673 O O . ILE A 1 95 ? -3.215 -4.958 11.061 1.00 94.06 95 ILE A O 1
ATOM 677 N N . ASP A 1 96 ? -3.496 -7.176 10.911 1.00 86.56 96 ASP A N 1
ATOM 678 C CA . ASP A 1 96 ? -2.133 -7.425 10.454 1.00 86.56 96 ASP A CA 1
ATOM 679 C C . ASP A 1 96 ? -1.851 -6.768 9.098 1.00 86.56 96 ASP A C 1
ATOM 681 O O . ASP A 1 96 ? -2.691 -6.778 8.199 1.00 86.56 96 ASP A O 1
ATOM 685 N N . SER A 1 97 ? -0.608 -6.320 8.893 1.00 79.75 97 SER A N 1
ATOM 686 C CA . SER A 1 97 ? -0.095 -5.866 7.592 1.00 79.75 97 SER A CA 1
ATOM 687 C C . SER A 1 97 ? -0.949 -4.784 6.923 1.00 79.75 97 SER A C 1
ATOM 689 O O . SER A 1 97 ? -1.387 -4.971 5.789 1.00 79.75 97 SER A O 1
ATOM 691 N N . THR A 1 98 ? -1.158 -3.645 7.576 1.00 79.81 98 THR A N 1
ATOM 692 C CA . THR A 1 98 ? -1.899 -2.508 6.997 1.00 79.81 98 THR A CA 1
ATOM 693 C C . THR A 1 98 ? -0.990 -1.459 6.345 1.00 79.81 98 THR A C 1
ATOM 695 O O . THR A 1 98 ? -1.422 -0.346 6.060 1.00 79.81 98 THR A O 1
ATOM 698 N N . GLU A 1 99 ? 0.271 -1.811 6.077 1.00 77.88 99 GLU A N 1
ATOM 699 C CA . GLU A 1 99 ? 1.249 -0.965 5.384 1.00 77.88 99 GLU A CA 1
ATOM 700 C C . GLU A 1 99 ? 0.854 -0.774 3.911 1.00 77.88 99 GLU A C 1
ATOM 702 O O . GLU A 1 99 ? 1.163 -1.607 3.062 1.00 77.88 99 GLU A O 1
ATOM 707 N N . GLY A 1 100 ? 0.113 0.284 3.594 1.00 80.31 100 GLY A N 1
ATOM 708 C CA . GLY A 1 100 ? -0.373 0.519 2.237 1.00 80.31 100 GLY A CA 1
ATOM 709 C C . GLY A 1 100 ? -1.538 1.496 2.176 1.00 80.31 100 GLY A C 1
ATOM 710 O O . GLY A 1 100 ? -1.876 2.150 3.164 1.00 80.31 100 GLY A O 1
ATOM 711 N N . GLU A 1 101 ? -2.167 1.595 1.007 1.00 84.75 101 GLU A N 1
ATOM 712 C CA . GLU A 1 101 ? -3.417 2.343 0.881 1.00 84.75 101 GLU A CA 1
ATOM 713 C C . GLU A 1 101 ? -4.577 1.476 1.379 1.00 84.75 101 GLU A C 1
ATOM 715 O O . GLU A 1 101 ? -4.815 0.384 0.862 1.00 84.75 101 GLU A O 1
ATOM 720 N N . VAL A 1 102 ? -5.295 1.965 2.391 1.00 91.06 102 VAL A N 1
ATOM 721 C CA . VAL A 1 102 ? -6.392 1.238 3.035 1.00 91.06 102 VAL A CA 1
ATOM 722 C C . VAL A 1 102 ? -7.738 1.785 2.580 1.00 91.06 102 VAL A C 1
ATOM 724 O O . VAL A 1 102 ? -8.000 2.987 2.671 1.00 91.06 102 VAL A O 1
ATOM 727 N N . ARG A 1 103 ? -8.624 0.897 2.122 1.00 93.38 103 ARG A N 1
ATOM 728 C CA . ARG A 1 103 ? -9.986 1.236 1.697 1.00 93.38 103 ARG A CA 1
ATOM 729 C C . ARG A 1 103 ? -10.990 0.294 2.344 1.00 93.38 103 ARG A C 1
ATOM 731 O O . ARG A 1 103 ? -10.868 -0.921 2.245 1.00 93.38 103 ARG A O 1
ATOM 738 N N . LEU A 1 104 ? -12.015 0.857 2.973 1.00 95.06 104 LEU A N 1
ATOM 739 C CA . LEU A 1 104 ? -13.135 0.100 3.523 1.00 95.06 104 LEU A CA 1
ATOM 740 C C . LEU A 1 104 ? -14.327 0.181 2.560 1.00 95.06 104 LEU A C 1
ATOM 742 O O . LEU A 1 104 ? -14.724 1.277 2.161 1.00 95.06 104 LEU A O 1
ATOM 746 N N . LYS A 1 105 ? -14.912 -0.962 2.194 1.00 94.88 105 LYS A N 1
ATOM 747 C CA . LYS A 1 105 ? -16.088 -1.022 1.311 1.00 94.88 105 LYS A CA 1
ATOM 748 C C . LYS A 1 105 ? -17.039 -2.152 1.688 1.00 94.88 105 LYS A C 1
ATOM 750 O O . LYS A 1 105 ? -16.643 -3.111 2.341 1.00 94.88 105 LYS A O 1
ATOM 755 N N . GLN A 1 106 ? -18.286 -2.063 1.234 1.00 93.19 106 GLN A N 1
ATOM 756 C CA . GLN A 1 106 ? -19.232 -3.176 1.304 1.00 93.19 106 GLN A CA 1
ATOM 757 C C . GLN A 1 106 ? -19.271 -3.933 -0.025 1.00 93.19 106 GLN A C 1
ATOM 759 O O . GLN A 1 106 ? -19.451 -3.334 -1.085 1.00 93.19 106 GLN A O 1
ATOM 764 N N . VAL A 1 107 ? -19.147 -5.257 0.039 1.00 92.38 107 VAL A N 1
ATOM 765 C CA . VAL A 1 107 ? -19.276 -6.176 -1.098 1.00 92.38 107 VAL A CA 1
ATOM 766 C C . VAL A 1 107 ? -20.302 -7.234 -0.724 1.00 92.38 107 VAL A C 1
ATOM 768 O O . VAL A 1 107 ? -20.123 -7.953 0.258 1.00 92.38 107 VAL A O 1
ATOM 771 N N . GLU A 1 108 ? -21.397 -7.305 -1.485 1.00 90.12 108 GLU A N 1
ATOM 772 C CA . GLU A 1 108 ? -22.495 -8.259 -1.246 1.00 90.12 108 GLU A CA 1
ATOM 773 C C . GLU A 1 108 ? -23.031 -8.209 0.201 1.00 90.12 108 GLU A C 1
ATOM 775 O O . GLU A 1 108 ? -23.324 -9.230 0.817 1.00 90.12 108 GLU A O 1
ATOM 780 N N . GLY A 1 109 ? -23.123 -7.000 0.768 1.00 88.81 109 GLY A N 1
ATOM 781 C CA . GLY A 1 109 ? -23.617 -6.773 2.130 1.00 88.81 109 GLY A CA 1
ATOM 782 C C . GLY A 1 109 ? -22.614 -7.070 3.249 1.00 88.81 109 GLY A C 1
ATOM 783 O O . GLY A 1 109 ? -22.969 -6.927 4.412 1.00 88.81 109 GLY A O 1
ATOM 784 N N . ARG A 1 110 ? -21.369 -7.445 2.928 1.00 91.88 110 ARG A N 1
ATOM 785 C CA . ARG A 1 110 ? -20.298 -7.660 3.912 1.00 91.88 110 ARG A CA 1
ATOM 786 C C . ARG A 1 110 ? -19.246 -6.569 3.815 1.00 91.88 110 ARG A C 1
ATOM 788 O O . ARG A 1 110 ? -18.838 -6.200 2.713 1.00 91.88 110 ARG A O 1
ATOM 795 N N . TRP A 1 111 ? -18.777 -6.084 4.957 1.00 95.88 111 TRP A N 1
ATOM 796 C CA . TRP A 1 111 ? -17.653 -5.157 5.002 1.00 95.88 111 TRP A CA 1
ATOM 797 C C . TRP A 1 111 ? -16.342 -5.862 4.655 1.00 95.88 111 TRP A C 1
ATOM 799 O O . TRP A 1 111 ? -16.075 -6.980 5.099 1.00 95.88 111 TRP A O 1
ATOM 809 N N . GLN A 1 112 ? -15.532 -5.190 3.845 1.00 96.12 112 GLN A N 1
ATOM 810 C CA . GLN A 1 112 ? -14.206 -5.624 3.440 1.00 96.12 112 GLN A CA 1
ATOM 811 C C . GLN A 1 112 ? -13.220 -4.473 3.587 1.00 96.12 112 GLN A C 1
ATOM 813 O O . GLN A 1 112 ? -13.482 -3.363 3.114 1.00 96.12 112 GLN A O 1
ATOM 818 N N . LEU A 1 113 ? -12.088 -4.756 4.225 1.00 95.56 113 LEU A N 1
ATOM 819 C CA . LEU A 1 113 ? -10.941 -3.862 4.284 1.00 95.56 113 LEU A CA 1
ATOM 820 C C . LEU A 1 113 ? -9.921 -4.303 3.239 1.00 95.56 113 LEU A C 1
ATOM 822 O O . LEU A 1 113 ? -9.346 -5.385 3.348 1.00 95.56 113 LEU A O 1
ATOM 826 N N . GLU A 1 114 ? -9.698 -3.470 2.236 1.00 94.12 114 GLU A N 1
ATOM 827 C CA . GLU A 1 114 ? -8.673 -3.682 1.222 1.00 94.12 114 GLU A CA 1
ATOM 828 C C . GLU A 1 114 ? -7.420 -2.901 1.589 1.00 94.12 114 GLU A C 1
ATOM 830 O O . GLU A 1 114 ? -7.495 -1.718 1.918 1.00 94.12 114 GLU A O 1
ATOM 835 N N . VAL A 1 115 ? -6.275 -3.570 1.520 1.00 92.38 115 VAL A N 1
ATOM 836 C CA . VAL A 1 115 ? -4.957 -2.985 1.750 1.00 92.38 115 VAL A CA 1
ATOM 837 C C . VAL A 1 115 ? -4.131 -3.190 0.488 1.00 92.38 115 VAL A C 1
ATOM 839 O O . VAL A 1 115 ? -3.705 -4.309 0.194 1.00 92.38 115 VAL A O 1
ATOM 842 N N . ASP A 1 116 ? -3.917 -2.112 -0.262 1.00 86.25 116 ASP A N 1
ATOM 843 C CA . ASP A 1 116 ? -3.060 -2.100 -1.446 1.00 86.25 116 ASP A CA 1
ATOM 844 C C . ASP A 1 116 ? -1.600 -1.902 -1.026 1.00 86.25 116 ASP A C 1
ATOM 846 O O . ASP A 1 116 ? -1.224 -0.839 -0.528 1.00 86.25 116 ASP A O 1
ATOM 850 N N . GLN A 1 117 ? -0.770 -2.922 -1.252 1.00 80.69 117 GLN A N 1
ATOM 851 C CA . GLN A 1 117 ? 0.640 -2.958 -0.856 1.00 80.69 117 GLN A CA 1
ATOM 852 C C . GLN A 1 117 ? 1.556 -3.169 -2.073 1.00 80.69 117 GLN A C 1
ATOM 854 O O . GLN A 1 117 ? 1.125 -3.644 -3.136 1.00 80.69 117 GLN A O 1
ATOM 859 N N . PRO A 1 118 ? 2.860 -2.864 -1.949 1.00 70.25 118 PRO A N 1
ATOM 860 C CA . PRO A 1 118 ? 3.857 -3.396 -2.870 1.00 70.25 118 PRO A CA 1
ATOM 861 C C . PRO A 1 118 ? 3.743 -4.930 -2.944 1.00 70.25 118 PRO A C 1
ATOM 863 O O . PRO A 1 118 ? 3.755 -5.616 -1.925 1.00 70.25 118 PRO A O 1
ATOM 866 N N . GLY A 1 119 ? 3.590 -5.474 -4.154 1.00 71.56 119 GLY A N 1
ATOM 867 C CA . GLY A 1 119 ? 3.446 -6.918 -4.384 1.00 71.56 119 GLY A CA 1
ATOM 868 C C . GLY A 1 119 ? 2.016 -7.480 -4.370 1.00 71.56 119 GLY A C 1
ATOM 869 O O . GLY A 1 119 ? 1.833 -8.631 -4.769 1.00 71.56 119 GLY A O 1
ATOM 870 N N . GLY A 1 120 ? 0.988 -6.708 -4.005 1.00 81.50 120 GLY A N 1
ATOM 871 C CA . GLY A 1 120 ? -0.388 -7.210 -4.042 1.00 81.50 120 GLY A CA 1
ATOM 872 C C . GLY A 1 120 ? -1.396 -6.427 -3.215 1.00 81.50 120 GLY A C 1
ATOM 873 O O . GLY A 1 120 ? -1.055 -5.477 -2.520 1.00 81.50 120 GLY A O 1
ATOM 874 N N . GLN A 1 121 ? -2.644 -6.869 -3.278 1.00 88.81 121 GLN A N 1
ATOM 875 C CA . GLN A 1 121 ? -3.725 -6.421 -2.415 1.00 88.81 121 GLN A CA 1
ATOM 876 C C . GLN A 1 121 ? -4.065 -7.522 -1.409 1.00 88.81 121 GLN A C 1
ATOM 878 O O . GLN A 1 121 ? -4.168 -8.700 -1.761 1.00 88.81 121 GLN A O 1
ATOM 883 N N . LYS A 1 122 ? -4.277 -7.145 -0.150 1.00 92.19 122 LYS A N 1
ATOM 884 C CA . LYS A 1 122 ? -4.880 -8.013 0.867 1.00 92.19 122 LYS A CA 1
ATOM 885 C C . LYS A 1 122 ? -6.302 -7.555 1.138 1.00 92.19 122 LYS A C 1
ATOM 887 O O . LYS A 1 122 ? -6.557 -6.359 1.223 1.00 92.19 122 LYS A O 1
ATOM 892 N N . VAL A 1 123 ? -7.213 -8.506 1.298 1.00 93.62 123 VAL A N 1
ATOM 893 C CA . VAL A 1 123 ? -8.611 -8.235 1.637 1.00 93.62 123 VAL A CA 1
ATOM 894 C C . VAL A 1 123 ? -8.927 -8.919 2.953 1.00 93.62 123 VAL A C 1
ATOM 896 O O . VAL A 1 123 ? -8.773 -10.136 3.066 1.00 93.62 123 VAL A O 1
ATOM 899 N N . TYR A 1 124 ? -9.397 -8.151 3.928 1.00 95.88 124 TYR A N 1
ATOM 900 C CA . TYR A 1 124 ? -9.863 -8.648 5.215 1.00 95.88 124 TYR A CA 1
ATOM 901 C C . TYR A 1 124 ? -11.380 -8.543 5.302 1.00 95.88 124 TYR A C 1
ATOM 903 O O . TYR A 1 124 ? -11.974 -7.577 4.827 1.00 95.88 124 TYR A O 1
ATOM 911 N N . VAL A 1 125 ? -12.000 -9.530 5.937 1.00 95.62 125 VAL A N 1
ATOM 912 C CA . VAL A 1 125 ? -13.404 -9.494 6.362 1.00 95.62 125 VAL A CA 1
ATOM 913 C C . VAL A 1 125 ? -13.453 -9.485 7.878 1.00 95.62 125 VAL A C 1
ATOM 915 O O . VAL A 1 125 ? -12.538 -9.985 8.534 1.00 95.62 125 VAL A O 1
ATOM 918 N N . PHE A 1 126 ? -14.523 -8.939 8.436 1.00 95.94 126 PHE A N 1
ATOM 919 C CA . PHE A 1 126 ? -14.708 -8.895 9.877 1.00 95.94 126 PHE A CA 1
ATOM 920 C C . PHE A 1 126 ? -15.645 -10.016 10.312 1.00 95.94 126 PHE A C 1
ATOM 922 O O . PHE A 1 126 ? -16.653 -10.285 9.659 1.00 95.94 126 PHE A O 1
ATOM 929 N N . ALA A 1 127 ? -15.263 -10.704 11.378 1.00 93.31 127 ALA A N 1
ATOM 930 C CA . ALA A 1 127 ? -16.063 -11.735 12.014 1.00 93.31 127 ALA A CA 1
ATOM 931 C C . ALA A 1 127 ? -15.600 -11.881 13.460 1.00 93.31 127 ALA A C 1
ATOM 933 O O . ALA A 1 127 ? -14.398 -11.911 13.740 1.00 93.31 127 ALA A O 1
ATOM 934 N N . ASP A 1 128 ? -16.552 -12.007 14.376 1.00 91.12 128 ASP A N 1
ATOM 935 C CA . ASP A 1 128 ? -16.277 -12.259 15.786 1.00 91.12 128 ASP A CA 1
ATOM 936 C C . ASP A 1 128 ? -15.304 -11.251 16.435 1.00 91.12 128 ASP A C 1
ATOM 938 O O . ASP A 1 128 ? -14.440 -11.621 17.241 1.00 91.12 128 ASP A O 1
ATOM 942 N N . GLY A 1 129 ? -15.455 -9.960 16.115 1.00 91.31 129 GLY A N 1
ATOM 943 C CA . GLY A 1 129 ? -14.675 -8.890 16.728 1.00 91.31 129 GLY A CA 1
ATOM 944 C C . GLY A 1 129 ? -13.217 -8.883 16.289 1.00 91.31 129 GLY A C 1
ATOM 945 O O . GLY A 1 129 ? -12.357 -8.346 16.994 1.00 91.31 129 GLY A O 1
ATOM 946 N N . LYS A 1 130 ? -12.923 -9.514 15.147 1.00 94.25 130 LYS A N 1
ATOM 947 C CA . LYS A 1 130 ? -11.594 -9.595 14.540 1.00 94.25 130 LYS A CA 1
ATOM 948 C C . LYS A 1 130 ? -11.672 -9.369 13.038 1.00 94.25 130 LYS A C 1
ATOM 950 O O . LYS A 1 130 ? -12.674 -9.683 12.400 1.00 94.25 130 LYS A O 1
ATOM 955 N N . ALA A 1 131 ? -10.572 -8.894 12.466 1.00 95.44 131 ALA A N 1
ATOM 956 C CA . ALA A 1 131 ? -10.342 -8.957 11.031 1.00 95.44 131 ALA A CA 1
ATOM 957 C C . ALA A 1 131 ? -9.655 -10.284 10.677 1.00 95.44 131 ALA A C 1
ATOM 959 O O . ALA A 1 131 ? -8.657 -10.662 11.290 1.00 95.44 131 ALA A O 1
ATOM 960 N N . ALA A 1 132 ? -10.175 -10.985 9.676 1.00 93.25 132 ALA A N 1
ATOM 961 C CA . ALA A 1 132 ? -9.594 -12.201 9.128 1.00 93.25 132 ALA A CA 1
ATOM 962 C C . ALA A 1 132 ? -9.200 -11.969 7.669 1.00 93.25 132 ALA A C 1
ATOM 964 O O . ALA A 1 132 ? -9.985 -11.427 6.889 1.00 93.25 132 ALA A O 1
ATOM 965 N N . LEU A 1 133 ? -7.994 -12.399 7.289 1.00 92.62 133 LEU A N 1
ATOM 966 C CA . LEU A 1 133 ? -7.550 -12.353 5.897 1.00 92.62 133 LEU A CA 1
ATOM 967 C C . LEU A 1 133 ? -8.458 -13.258 5.053 1.00 92.62 133 LEU A C 1
ATOM 969 O O . LEU A 1 133 ? -8.477 -14.475 5.228 1.00 92.62 133 LEU A O 1
ATOM 973 N N . PHE A 1 134 ? -9.217 -12.650 4.148 1.00 91.94 134 PHE A N 1
ATOM 974 C CA . PHE A 1 134 ? -10.152 -13.329 3.258 1.00 91.94 134 PHE A CA 1
ATOM 975 C C . PHE A 1 134 ? -9.497 -13.699 1.930 1.00 91.94 134 PHE A C 1
ATOM 977 O O . PHE A 1 134 ? -9.689 -14.806 1.430 1.00 91.94 134 PHE A O 1
ATOM 984 N N . ALA A 1 135 ? -8.717 -12.778 1.362 1.00 88.00 135 ALA A N 1
ATOM 985 C CA . ALA A 1 135 ? -8.052 -12.981 0.085 1.00 88.00 135 ALA A CA 1
ATOM 986 C C . ALA A 1 135 ? -6.713 -12.244 0.015 1.00 88.00 135 ALA A C 1
ATOM 988 O O . ALA A 1 135 ? -6.477 -11.241 0.690 1.00 88.00 135 ALA A O 1
ATOM 989 N N . THR A 1 136 ? -5.834 -12.750 -0.842 1.00 86.50 136 THR A N 1
ATOM 990 C CA . THR A 1 136 ? -4.636 -12.046 -1.293 1.00 86.50 136 THR A CA 1
ATOM 991 C C . THR A 1 136 ? -4.625 -12.101 -2.808 1.00 86.50 136 THR A C 1
ATOM 993 O O . THR A 1 136 ? -4.638 -13.189 -3.380 1.00 86.50 136 THR A O 1
ATOM 996 N N . ASP A 1 137 ? -4.608 -10.937 -3.442 1.00 81.25 137 ASP A N 1
ATOM 997 C CA . ASP A 1 137 ? -4.337 -10.811 -4.865 1.00 81.25 137 ASP A CA 1
ATOM 998 C C . ASP A 1 137 ? -2.880 -10.386 -5.029 1.00 81.25 137 ASP A C 1
ATOM 1000 O O . ASP A 1 137 ? -2.492 -9.274 -4.677 1.00 81.25 137 ASP A O 1
ATOM 1004 N N . THR A 1 138 ? -2.029 -11.292 -5.498 1.00 72.38 138 THR A N 1
ATOM 1005 C CA . THR A 1 138 ? -0.636 -10.946 -5.784 1.00 72.38 138 THR A CA 1
ATOM 1006 C C . THR A 1 138 ? -0.583 -10.156 -7.080 1.00 72.38 138 THR A C 1
ATOM 1008 O O . THR A 1 138 ? -1.038 -10.651 -8.115 1.00 72.38 138 THR A O 1
ATOM 1011 N N . LYS A 1 139 ? 0.036 -8.971 -7.059 1.00 70.12 139 LYS A N 1
ATOM 1012 C CA . LYS A 1 139 ? 0.242 -8.191 -8.282 1.00 70.12 139 LYS A CA 1
ATOM 1013 C C . LYS A 1 139 ? 0.945 -9.055 -9.319 1.00 70.12 139 LYS A C 1
ATOM 1015 O O . LYS A 1 139 ? 1.973 -9.680 -9.048 1.00 70.12 139 LYS A O 1
ATOM 1020 N N . ARG A 1 140 ? 0.391 -9.081 -10.532 1.00 72.12 140 ARG A N 1
ATOM 1021 C CA . ARG A 1 140 ? 0.986 -9.812 -11.647 1.00 72.12 140 ARG A CA 1
ATOM 1022 C C . ARG A 1 140 ? 2.331 -9.182 -11.994 1.00 72.12 140 ARG A C 1
ATOM 1024 O O . ARG A 1 140 ? 2.383 -8.142 -12.638 1.00 72.12 140 ARG A O 1
ATOM 1031 N N . VAL A 1 141 ? 3.415 -9.863 -11.641 1.00 82.38 141 VAL A N 1
ATOM 1032 C CA . VAL A 1 141 ? 4.762 -9.467 -12.055 1.00 82.38 141 VAL A CA 1
ATOM 1033 C C . VAL A 1 141 ? 4.923 -9.748 -13.549 1.00 82.38 141 VAL A C 1
ATOM 1035 O O . VAL A 1 141 ? 4.947 -10.902 -13.981 1.00 82.38 141 VAL A O 1
ATOM 1038 N N . LEU A 1 142 ? 5.009 -8.695 -14.361 1.00 87.69 142 LEU A N 1
ATOM 1039 C CA . LEU A 1 142 ? 5.249 -8.826 -15.796 1.00 87.69 142 LEU A CA 1
ATOM 1040 C C . LEU A 1 142 ? 6.674 -9.324 -16.039 1.00 87.69 142 LEU A C 1
ATOM 1042 O O . LEU A 1 142 ? 7.633 -8.726 -15.552 1.00 87.69 142 LEU A O 1
ATOM 1046 N N . ALA A 1 143 ? 6.817 -10.409 -16.801 1.00 89.38 143 ALA A N 1
ATOM 1047 C CA . ALA A 1 143 ? 8.119 -10.958 -17.156 1.00 89.38 143 ALA A CA 1
ATOM 1048 C C . ALA A 1 143 ? 8.894 -9.987 -18.060 1.00 89.38 143 ALA A C 1
ATOM 1050 O O . ALA A 1 143 ? 8.356 -9.469 -19.042 1.00 89.38 143 ALA A O 1
ATOM 1051 N N . THR A 1 144 ? 10.162 -9.771 -17.731 1.00 92.81 144 THR A N 1
ATOM 1052 C CA . THR A 1 144 ? 11.075 -8.887 -18.458 1.00 92.81 144 THR A CA 1
ATOM 1053 C C . THR A 1 144 ? 12.139 -9.702 -19.177 1.00 92.81 144 THR A C 1
ATOM 1055 O O . THR A 1 144 ? 12.511 -10.794 -18.749 1.00 92.81 144 THR A O 1
ATOM 1058 N N . VAL A 1 145 ? 12.633 -9.166 -20.291 1.00 92.56 145 VAL A N 1
ATOM 1059 C CA . VAL A 1 145 ? 13.788 -9.737 -21.000 1.00 92.56 145 VAL A CA 1
ATOM 1060 C C . VAL A 1 145 ? 15.104 -9.342 -20.330 1.00 92.56 145 VAL A C 1
ATOM 1062 O O . VAL A 1 145 ? 16.067 -10.099 -20.358 1.00 92.56 145 VAL A O 1
ATOM 1065 N N . ALA A 1 146 ? 15.128 -8.163 -19.710 1.00 93.00 146 ALA A N 1
ATOM 1066 C CA . ALA A 1 146 ? 16.227 -7.639 -18.917 1.00 93.00 146 ALA A CA 1
ATOM 1067 C C . ALA A 1 146 ? 15.682 -6.546 -17.989 1.00 93.00 146 ALA A C 1
ATOM 1069 O O . ALA A 1 146 ? 14.746 -5.830 -18.355 1.00 93.00 146 ALA A O 1
ATOM 1070 N N . GLU A 1 147 ? 16.247 -6.420 -16.790 1.00 93.38 147 GLU A N 1
ATOM 1071 C CA . GLU A 1 147 ? 15.785 -5.448 -15.802 1.00 93.38 147 GLU A CA 1
ATOM 1072 C C . GLU A 1 147 ? 16.870 -5.046 -14.810 1.00 93.38 147 GLU A C 1
ATOM 1074 O O . GLU A 1 147 ? 17.880 -5.728 -14.632 1.00 93.38 147 GLU A O 1
ATOM 1079 N N . VAL A 1 148 ? 16.598 -3.952 -14.111 1.00 90.94 148 VAL A N 1
ATOM 1080 C CA . VAL A 1 148 ? 17.304 -3.524 -12.909 1.00 90.94 148 VAL A CA 1
ATOM 1081 C C . VAL A 1 148 ? 16.304 -3.315 -11.777 1.00 90.94 148 VAL A C 1
ATOM 1083 O O . VAL A 1 148 ? 15.141 -2.969 -11.996 1.00 90.94 148 VAL A O 1
ATOM 1086 N N . LYS A 1 149 ? 16.778 -3.516 -10.549 1.00 86.94 149 LYS A N 1
ATOM 1087 C CA . LYS A 1 149 ? 16.041 -3.215 -9.321 1.00 86.94 149 LYS A CA 1
ATOM 1088 C C . LYS A 1 149 ? 16.809 -2.176 -8.512 1.00 86.94 149 LYS A C 1
ATOM 1090 O O . LYS A 1 149 ? 18.042 -2.237 -8.452 1.00 86.94 149 LYS A O 1
ATOM 1095 N N . GLY A 1 150 ? 16.089 -1.248 -7.894 1.00 75.00 150 GLY A N 1
ATOM 1096 C CA . GLY A 1 150 ? 16.562 -0.495 -6.745 1.00 75.00 150 GLY A CA 1
ATOM 1097 C C . GLY A 1 150 ? 16.844 -1.488 -5.622 1.00 75.00 150 GLY A C 1
ATOM 1098 O O . GLY A 1 150 ? 16.058 -2.397 -5.366 1.00 75.00 150 GLY A O 1
ATOM 1099 N N . VAL A 1 151 ? 18.022 -1.393 -5.013 1.00 65.19 151 VAL A N 1
ATOM 1100 C CA . VAL A 1 151 ? 18.404 -2.254 -3.890 1.00 65.19 151 VAL A CA 1
ATOM 1101 C C . VAL A 1 151 ? 18.852 -1.344 -2.763 1.00 65.19 151 VAL A C 1
ATOM 1103 O O . VAL A 1 151 ? 19.796 -0.578 -2.947 1.00 65.19 151 VAL A O 1
ATOM 1106 N N . ALA A 1 152 ? 18.174 -1.436 -1.621 1.00 62.16 152 ALA A N 1
ATOM 1107 C CA . ALA A 1 152 ? 18.577 -0.770 -0.391 1.00 62.16 152 ALA A CA 1
ATOM 1108 C C . ALA A 1 152 ? 19.863 -1.409 0.189 1.00 62.16 152 ALA A C 1
ATOM 1110 O O . ALA A 1 152 ? 20.068 -2.615 0.017 1.00 62.16 152 ALA A O 1
ATOM 1111 N N . PRO A 1 153 ? 20.710 -0.653 0.915 1.00 58.44 153 PRO A N 1
ATOM 1112 C CA . PRO A 1 153 ? 20.556 0.758 1.279 1.00 58.44 153 PRO A CA 1
ATOM 1113 C C . PRO A 1 153 ? 20.913 1.721 0.135 1.00 58.44 153 PRO A C 1
ATOM 1115 O O . PRO A 1 153 ? 21.835 1.470 -0.637 1.00 58.44 153 PRO A O 1
ATOM 1118 N N . TYR A 1 154 ? 20.195 2.843 0.063 1.00 67.12 154 TYR A N 1
ATOM 1119 C CA . TYR A 1 154 ? 20.410 3.898 -0.927 1.00 67.12 154 TYR A CA 1
ATOM 1120 C C . TYR A 1 154 ? 21.333 4.967 -0.341 1.00 67.12 154 TYR A C 1
ATOM 1122 O O . TYR A 1 154 ? 20.974 5.649 0.615 1.00 67.12 154 TYR A O 1
ATOM 1130 N N . THR A 1 155 ? 22.535 5.099 -0.890 1.00 63.97 155 THR A N 1
ATOM 1131 C CA . THR A 1 155 ? 23.483 6.164 -0.525 1.00 63.97 155 THR A CA 1
ATOM 1132 C C . THR A 1 155 ? 23.740 7.079 -1.720 1.00 63.97 155 THR A C 1
ATOM 1134 O O . THR A 1 155 ? 23.564 6.653 -2.864 1.00 63.97 155 THR A O 1
ATOM 1137 N N . THR A 1 156 ? 24.209 8.305 -1.467 1.00 63.81 156 THR A N 1
ATOM 1138 C CA . THR A 1 156 ? 24.700 9.264 -2.485 1.00 63.81 156 THR A CA 1
ATOM 1139 C C . THR A 1 156 ? 25.694 8.642 -3.470 1.00 63.81 156 THR A C 1
ATOM 1141 O O . THR A 1 156 ? 25.780 9.068 -4.617 1.00 63.81 156 THR A O 1
ATOM 1144 N N . ASP A 1 157 ? 26.418 7.609 -3.035 1.00 68.88 157 ASP A N 1
ATOM 1145 C CA . ASP A 1 157 ? 27.468 6.941 -3.807 1.00 68.88 157 ASP A CA 1
ATOM 1146 C C . ASP A 1 157 ? 26.965 5.704 -4.566 1.00 68.88 157 ASP A C 1
ATOM 1148 O O . ASP A 1 157 ? 27.762 4.942 -5.119 1.00 68.88 157 ASP A O 1
ATOM 1152 N N . SER A 1 158 ? 25.649 5.462 -4.581 1.00 73.00 158 SER A N 1
ATOM 1153 C CA . SER A 1 158 ? 25.085 4.295 -5.260 1.00 73.00 158 SER A CA 1
ATOM 1154 C C . SER A 1 158 ? 25.337 4.406 -6.767 1.00 73.00 158 SER A C 1
ATOM 1156 O O . SER A 1 158 ? 24.819 5.329 -7.405 1.00 73.00 158 SER A O 1
ATOM 1158 N N . PRO A 1 159 ? 26.116 3.487 -7.371 1.00 81.69 159 PRO A N 1
ATOM 1159 C CA . PRO A 1 159 ? 26.443 3.587 -8.782 1.00 81.69 159 PRO A CA 1
ATOM 1160 C C . PRO A 1 159 ? 25.180 3.408 -9.635 1.00 81.69 159 PRO A C 1
ATOM 1162 O O . PRO A 1 159 ? 24.282 2.643 -9.257 1.00 81.69 159 PRO A O 1
ATOM 1165 N N . PRO A 1 160 ? 25.106 4.067 -10.806 1.00 85.88 160 PRO A N 1
ATOM 1166 C CA . PRO A 1 160 ? 24.016 3.834 -11.736 1.00 85.88 160 PRO A CA 1
ATOM 1167 C C . PRO A 1 160 ? 23.979 2.360 -12.138 1.00 85.88 160 PRO A C 1
ATOM 1169 O O . PRO A 1 160 ? 25.012 1.723 -12.359 1.00 85.88 160 PRO A O 1
ATOM 1172 N N . ARG A 1 161 ? 22.771 1.818 -12.256 1.00 88.25 161 ARG A N 1
ATOM 1173 C CA . ARG A 1 161 ? 22.549 0.460 -12.748 1.00 88.25 161 ARG A CA 1
ATOM 1174 C C . ARG A 1 161 ? 22.186 0.515 -14.215 1.00 88.25 161 ARG A C 1
ATOM 1176 O O . ARG A 1 161 ? 21.548 1.461 -14.665 1.00 88.25 161 ARG A O 1
ATOM 1183 N N . SER A 1 162 ? 22.589 -0.499 -14.964 1.00 92.25 162 SER A N 1
ATOM 1184 C CA . SER A 1 162 ? 22.258 -0.578 -16.379 1.00 92.25 162 SER A CA 1
ATOM 1185 C C . SER A 1 162 ? 21.913 -1.993 -16.801 1.00 92.25 162 SER A C 1
ATOM 1187 O O . SER A 1 162 ? 22.328 -2.970 -16.177 1.00 92.25 162 SER A O 1
ATOM 1189 N N . PHE A 1 163 ? 21.126 -2.077 -17.861 1.00 94.38 163 PHE A N 1
ATOM 1190 C CA . PHE A 1 163 ? 20.832 -3.305 -18.580 1.00 94.38 163 PHE A CA 1
ATOM 1191 C C . PHE A 1 163 ? 20.784 -2.994 -20.075 1.00 94.38 163 PHE A C 1
ATOM 1193 O O . PHE A 1 163 ? 20.697 -1.830 -20.473 1.00 94.38 163 PHE A O 1
ATOM 1200 N N . GLN A 1 164 ? 20.868 -4.031 -20.902 1.00 95.50 164 GLN A N 1
ATOM 1201 C CA . GLN A 1 164 ? 20.782 -3.890 -22.350 1.00 95.50 164 GLN A CA 1
ATOM 1202 C C . GLN A 1 164 ? 19.435 -4.388 -22.854 1.00 95.50 164 GLN A C 1
ATOM 1204 O O . GLN A 1 164 ? 18.951 -5.434 -22.416 1.00 95.50 164 GLN A O 1
ATOM 1209 N N . ALA A 1 165 ? 18.847 -3.653 -23.788 1.00 94.88 165 ALA A N 1
ATOM 1210 C CA . ALA A 1 165 ? 17.678 -4.087 -24.534 1.00 94.88 165 ALA A CA 1
ATOM 1211 C C . ALA A 1 165 ? 17.701 -3.434 -25.912 1.00 94.88 165 ALA A C 1
ATOM 1213 O O . ALA A 1 165 ? 18.081 -2.281 -26.014 1.00 94.88 165 ALA A O 1
ATOM 1214 N N . ASP A 1 166 ? 17.278 -4.169 -26.938 1.00 95.81 166 ASP A N 1
ATOM 1215 C CA . ASP A 1 166 ? 17.030 -3.624 -28.276 1.00 95.81 166 ASP A CA 1
ATOM 1216 C C . ASP A 1 166 ? 15.702 -2.850 -28.251 1.00 95.81 166 ASP A C 1
ATOM 1218 O O . ASP A 1 166 ? 14.618 -3.455 -28.198 1.00 95.81 166 ASP A O 1
ATOM 1222 N N . VAL A 1 167 ? 15.804 -1.526 -28.129 1.00 94.69 167 VAL A N 1
ATOM 1223 C CA . VAL A 1 167 ? 14.703 -0.597 -27.864 1.00 94.69 167 VAL A CA 1
ATOM 1224 C C . VAL A 1 167 ? 13.937 -0.276 -29.136 1.00 94.69 167 VAL A C 1
ATOM 1226 O O . VAL A 1 167 ? 12.707 -0.201 -29.082 1.00 94.69 167 VAL A O 1
ATOM 1229 N N . ASP A 1 168 ? 14.624 -0.083 -30.258 1.00 94.12 168 ASP A N 1
ATOM 1230 C CA . ASP A 1 168 ? 14.008 0.257 -31.543 1.00 94.12 168 ASP A CA 1
ATOM 1231 C C . ASP A 1 168 ? 13.956 -0.894 -32.557 1.00 94.12 168 ASP A C 1
ATOM 1233 O O . ASP A 1 168 ? 13.439 -0.714 -33.661 1.00 94.12 168 ASP A O 1
ATOM 1237 N N . LEU A 1 169 ? 14.332 -2.098 -32.119 1.00 93.25 169 LEU A N 1
ATOM 1238 C CA . LEU A 1 169 ? 14.193 -3.358 -32.849 1.00 93.25 169 LEU A CA 1
ATOM 1239 C C . LEU A 1 169 ? 15.096 -3.432 -34.089 1.00 93.25 169 LEU A C 1
ATOM 1241 O O . LEU A 1 169 ? 14.771 -4.141 -35.048 1.00 93.25 169 LEU A O 1
ATOM 1245 N N . ASP A 1 170 ? 16.225 -2.718 -34.081 1.00 94.56 170 ASP A N 1
ATOM 1246 C CA . ASP A 1 170 ? 17.217 -2.729 -35.161 1.00 94.56 170 ASP A CA 1
ATOM 1247 C C . ASP A 1 170 ? 18.231 -3.890 -35.046 1.00 94.56 170 ASP A C 1
ATOM 1249 O O . ASP A 1 170 ? 19.102 -4.064 -35.909 1.00 94.56 170 ASP A O 1
ATOM 1253 N N . GLY A 1 171 ? 18.101 -4.716 -34.002 1.00 93.44 171 GLY A N 1
ATOM 1254 C CA . GLY A 1 171 ? 18.988 -5.833 -33.700 1.00 93.44 171 GLY A CA 1
ATOM 1255 C C . GLY A 1 171 ? 20.245 -5.446 -32.916 1.00 93.44 171 GLY A C 1
ATOM 1256 O O . GLY A 1 171 ? 21.085 -6.319 -32.673 1.00 93.44 171 GLY A O 1
ATOM 1257 N N . LYS A 1 172 ? 20.406 -4.180 -32.512 1.00 94.12 172 LYS A N 1
ATOM 1258 C CA . LYS A 1 172 ? 21.533 -3.689 -31.711 1.00 94.12 172 LYS A CA 1
ATOM 1259 C C . LYS A 1 172 ? 21.032 -3.218 -30.345 1.00 94.12 172 LYS A C 1
ATOM 1261 O O . LYS A 1 172 ? 20.453 -2.148 -30.232 1.00 94.12 172 LYS A O 1
ATOM 1266 N N . PRO A 1 173 ? 21.321 -3.970 -29.273 1.00 93.94 173 PRO A N 1
ATOM 1267 C CA . PRO A 1 173 ? 20.905 -3.571 -27.938 1.00 93.94 173 PRO A CA 1
ATOM 1268 C C . PRO A 1 173 ? 21.500 -2.227 -27.511 1.00 93.94 173 PRO A C 1
ATOM 1270 O O . PRO A 1 173 ? 22.715 -2.021 -27.587 1.00 93.94 173 PRO A O 1
ATOM 1273 N N . GLU A 1 174 ? 20.662 -1.351 -26.970 1.00 94.50 174 GLU A N 1
ATOM 1274 C CA . GLU A 1 174 ? 21.085 -0.127 -26.308 1.00 94.50 174 GLU A CA 1
ATOM 1275 C C . GLU A 1 174 ? 21.266 -0.335 -24.803 1.00 94.50 174 GLU A C 1
ATOM 1277 O O . GLU A 1 174 ? 20.558 -1.109 -24.153 1.00 94.50 174 GLU A O 1
ATOM 1282 N N . THR A 1 175 ? 22.219 0.399 -24.226 1.00 94.56 175 THR A N 1
ATOM 1283 C CA . THR A 1 175 ? 22.416 0.445 -22.774 1.00 94.56 175 THR A CA 1
ATOM 1284 C C . THR A 1 175 ? 21.443 1.438 -22.158 1.00 94.56 175 THR A C 1
ATOM 1286 O O . THR A 1 175 ? 21.525 2.642 -22.405 1.00 94.56 175 THR A O 1
ATOM 1289 N N . ILE A 1 176 ? 20.561 0.934 -21.303 1.00 93.75 176 ILE A N 1
ATOM 1290 C CA . ILE A 1 176 ? 19.634 1.740 -20.515 1.00 93.75 176 ILE A CA 1
ATOM 1291 C C . ILE A 1 176 ? 20.249 1.937 -19.140 1.00 93.75 176 ILE A C 1
ATOM 1293 O O . ILE A 1 176 ? 20.562 0.964 -18.454 1.00 93.75 176 ILE A O 1
ATOM 1297 N N . THR A 1 177 ? 20.417 3.195 -18.743 1.00 91.75 177 THR A N 1
ATOM 1298 C CA . THR A 1 177 ? 21.054 3.567 -17.477 1.00 91.75 177 THR A CA 1
ATOM 1299 C C . THR A 1 177 ? 20.022 4.175 -16.540 1.00 91.75 177 THR A C 1
ATOM 1301 O O . THR A 1 177 ? 19.311 5.109 -16.913 1.00 91.75 177 THR A O 1
ATOM 1304 N N . CYS A 1 178 ? 19.975 3.658 -15.316 1.00 91.19 178 CYS A N 1
ATOM 1305 C CA . CYS A 1 178 ? 19.109 4.111 -14.242 1.00 91.19 178 CYS A CA 1
ATOM 1306 C C . CYS A 1 178 ? 19.947 4.587 -13.054 1.00 91.19 178 CYS A C 1
ATOM 1308 O O . CYS A 1 178 ? 20.730 3.818 -12.488 1.00 91.19 178 CYS A O 1
ATOM 1310 N N . THR A 1 179 ? 19.781 5.846 -12.662 1.00 89.06 179 THR A N 1
ATOM 1311 C CA . THR A 1 179 ? 20.322 6.370 -11.402 1.00 89.06 179 THR A CA 1
ATOM 1312 C C . THR A 1 179 ? 19.325 6.140 -10.270 1.00 89.06 179 THR A C 1
ATOM 1314 O O . THR A 1 179 ? 18.140 5.916 -10.510 1.00 89.06 179 THR A O 1
ATOM 1317 N N . ILE A 1 180 ? 19.805 6.149 -9.028 1.00 84.38 180 ILE A N 1
ATOM 1318 C CA . ILE A 1 180 ? 18.965 5.986 -7.837 1.00 84.38 180 ILE A CA 1
ATOM 1319 C C . ILE A 1 180 ? 18.718 7.367 -7.233 1.00 84.38 180 ILE A C 1
ATOM 1321 O O . ILE A 1 180 ? 19.661 8.120 -6.992 1.00 84.38 180 ILE A O 1
ATOM 1325 N N . TRP A 1 181 ? 17.457 7.700 -6.969 1.00 79.56 181 TRP A N 1
ATOM 1326 C CA . TRP A 1 181 ? 17.093 8.897 -6.227 1.00 79.56 181 TRP A CA 1
ATOM 1327 C C . TRP A 1 181 ? 17.258 8.645 -4.728 1.00 79.56 181 TRP A C 1
ATOM 1329 O O . TRP A 1 181 ? 16.426 8.001 -4.096 1.00 79.56 181 TRP A O 1
ATOM 1339 N N . GLU A 1 182 ? 18.324 9.193 -4.151 1.00 70.56 182 GLU A N 1
ATOM 1340 C CA . GLU A 1 182 ? 18.744 8.993 -2.754 1.00 70.56 182 GLU A CA 1
ATOM 1341 C C . GLU A 1 182 ? 17.647 9.178 -1.694 1.00 70.56 182 GLU A C 1
ATOM 1343 O O . GLU A 1 182 ? 17.681 8.524 -0.656 1.00 70.56 182 GLU A O 1
ATOM 1348 N N . ARG A 1 183 ? 16.658 10.047 -1.947 1.00 67.50 183 ARG A N 1
ATOM 1349 C CA . ARG A 1 183 ? 15.619 10.372 -0.963 1.00 67.50 183 ARG A CA 1
ATOM 1350 C C . ARG A 1 183 ? 14.563 9.278 -0.822 1.00 67.50 183 ARG A C 1
ATOM 1352 O O . ARG A 1 183 ? 14.016 9.115 0.262 1.00 67.50 183 ARG A O 1
ATOM 1359 N N . TRP A 1 184 ? 14.267 8.569 -1.909 1.00 69.75 184 TRP A N 1
ATOM 1360 C CA . TRP A 1 184 ? 13.161 7.607 -1.973 1.00 69.75 184 TRP A CA 1
ATOM 1361 C C . TRP A 1 184 ? 13.590 6.221 -2.462 1.00 69.75 184 TRP A C 1
ATOM 1363 O O . TRP A 1 184 ? 12.782 5.304 -2.458 1.00 69.75 184 TRP A O 1
ATOM 1373 N N . GLY A 1 185 ? 14.845 6.054 -2.889 1.00 72.06 185 GLY A N 1
ATOM 1374 C CA . GLY A 1 185 ? 15.360 4.800 -3.443 1.00 72.06 185 GLY A CA 1
ATOM 1375 C C . GLY A 1 185 ? 14.923 4.493 -4.874 1.00 72.06 185 GLY A C 1
ATOM 1376 O O . GLY A 1 185 ? 15.373 3.505 -5.453 1.00 72.06 185 GLY A O 1
ATOM 1377 N N . SER A 1 186 ? 14.092 5.351 -5.463 1.00 81.56 186 SER A N 1
ATOM 1378 C CA . SER A 1 186 ? 13.493 5.127 -6.773 1.00 81.56 186 SER A CA 1
ATOM 1379 C C . SER A 1 186 ? 14.488 5.254 -7.925 1.00 81.56 186 SER A C 1
ATOM 1381 O O . SER A 1 186 ? 15.393 6.087 -7.909 1.00 81.56 186 SER A O 1
ATOM 1383 N N . LEU A 1 187 ? 14.268 4.472 -8.976 1.00 87.38 187 LEU A N 1
ATOM 1384 C CA . LEU A 1 187 ? 15.028 4.503 -10.217 1.00 87.38 187 LEU A CA 1
ATOM 1385 C C . LEU A 1 187 ? 14.594 5.671 -11.114 1.00 87.38 187 LEU A C 1
ATOM 1387 O O . LEU A 1 187 ? 13.409 5.869 -11.388 1.00 87.38 187 LEU A O 1
ATOM 1391 N N . LEU A 1 188 ? 15.591 6.393 -11.621 1.00 89.31 188 LEU A N 1
ATOM 1392 C CA . LEU A 1 188 ? 15.500 7.424 -12.651 1.00 89.31 188 LEU A CA 1
ATOM 1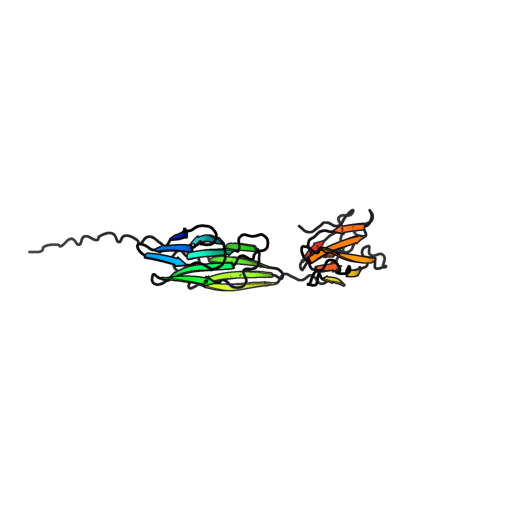393 C C . LEU A 1 188 ? 16.169 6.880 -13.916 1.00 89.31 188 LEU A C 1
ATOM 1395 O O . LEU A 1 188 ? 17.396 6.893 -14.030 1.00 89.31 188 LEU A O 1
ATOM 1399 N N . CYS A 1 189 ? 15.381 6.342 -14.846 1.00 91.75 189 CYS A N 1
ATOM 1400 C CA . CYS A 1 189 ? 15.900 5.643 -16.024 1.00 91.75 189 CYS A CA 1
ATOM 1401 C C . CYS A 1 189 ? 15.876 6.532 -17.265 1.00 91.75 189 CYS A C 1
ATOM 1403 O O . CYS A 1 189 ? 14.861 7.158 -17.567 1.00 91.75 189 CYS A O 1
ATOM 1405 N N . THR A 1 190 ? 16.977 6.550 -18.015 1.00 93.19 190 THR A N 1
ATOM 1406 C CA . THR A 1 190 ? 17.077 7.292 -19.277 1.00 93.19 190 THR A CA 1
ATOM 1407 C C . THR A 1 190 ? 16.935 6.345 -20.463 1.00 93.19 190 THR A C 1
ATOM 1409 O O . THR A 1 190 ? 17.734 5.422 -20.624 1.00 93.19 190 THR A O 1
ATOM 1412 N N . LEU A 1 191 ? 15.928 6.591 -21.302 1.00 93.31 191 LEU A N 1
ATOM 1413 C CA . LEU A 1 191 ? 15.614 5.817 -22.501 1.00 93.31 191 LEU A CA 1
ATOM 1414 C C . LEU A 1 191 ? 16.012 6.568 -23.780 1.00 93.31 191 LEU A C 1
ATOM 1416 O O . LEU A 1 191 ? 15.822 7.785 -23.856 1.00 93.31 191 LEU A O 1
ATOM 1420 N N . PRO A 1 192 ? 16.509 5.875 -24.818 1.00 92.12 192 PRO A N 1
ATOM 1421 C CA . PRO A 1 192 ? 16.716 6.488 -26.121 1.00 92.12 192 PRO A CA 1
ATOM 1422 C C . PRO A 1 192 ? 15.371 6.727 -26.827 1.00 92.12 192 PRO A C 1
ATOM 1424 O O . PRO A 1 192 ? 14.520 5.838 -26.906 1.00 92.12 192 PRO A O 1
ATOM 1427 N N . THR A 1 193 ? 15.188 7.922 -27.390 1.00 92.06 193 THR A N 1
ATOM 1428 C CA . THR A 1 193 ? 14.056 8.246 -28.274 1.00 92.06 193 THR A CA 1
ATOM 1429 C C . THR A 1 193 ? 14.561 8.885 -29.571 1.00 92.06 193 THR A C 1
ATOM 1431 O O . THR A 1 193 ? 15.686 9.394 -29.596 1.00 92.06 193 THR A O 1
ATOM 1434 N N . PRO A 1 194 ? 13.742 8.945 -30.640 1.00 88.69 194 PRO A N 1
ATOM 1435 C CA . PRO A 1 194 ? 14.115 9.644 -31.872 1.00 88.69 194 PRO A CA 1
ATOM 1436 C C . PRO A 1 194 ? 14.408 11.138 -31.668 1.00 88.69 194 PRO A C 1
ATOM 1438 O O . PRO A 1 194 ? 15.139 11.732 -32.452 1.00 88.69 194 PRO A O 1
ATOM 1441 N N . SER A 1 195 ? 13.841 11.751 -30.621 1.00 89.81 195 SER A N 1
ATOM 1442 C CA . SER A 1 195 ? 14.056 13.166 -30.279 1.00 89.81 195 SER A CA 1
ATOM 1443 C C . SER A 1 195 ? 15.246 13.390 -29.333 1.00 89.81 195 SER A C 1
ATOM 1445 O O . SER A 1 195 ? 15.507 14.526 -28.946 1.00 89.81 195 SER A O 1
ATOM 1447 N N . GLY A 1 196 ? 15.962 12.326 -28.955 1.00 90.62 196 GLY A N 1
ATOM 1448 C CA . GLY A 1 196 ? 17.047 12.344 -27.974 1.00 90.62 196 GLY A CA 1
ATOM 1449 C C . GLY A 1 196 ? 16.727 11.538 -26.705 1.00 90.62 196 GLY A C 1
ATOM 1450 O O . GLY A 1 196 ? 15.631 10.990 -26.574 1.00 90.62 196 GLY A O 1
ATOM 1451 N N . PRO A 1 197 ? 17.678 11.413 -25.767 1.00 92.94 197 PRO A N 1
ATOM 1452 C CA . PRO A 1 197 ? 17.455 10.687 -24.518 1.00 92.94 197 PRO A CA 1
ATOM 1453 C C . PRO A 1 197 ? 16.338 11.316 -23.669 1.00 92.94 197 PRO A C 1
ATOM 1455 O O . PRO A 1 197 ? 16.302 12.533 -23.492 1.00 92.94 197 PRO A O 1
ATOM 1458 N N . GLN A 1 198 ? 15.453 10.488 -23.117 1.00 93.31 198 GLN A N 1
ATOM 1459 C CA . GLN A 1 198 ? 14.375 10.884 -22.209 1.00 93.31 198 GLN A CA 1
ATOM 1460 C C . GLN A 1 198 ? 14.581 10.229 -20.842 1.00 93.31 198 GLN A C 1
ATOM 1462 O O . GLN A 1 198 ? 14.602 9.004 -20.747 1.00 93.31 198 GLN A O 1
ATOM 1467 N N . THR A 1 199 ? 14.679 11.024 -19.777 1.00 91.50 199 THR A N 1
ATOM 1468 C CA . THR A 1 199 ? 14.690 10.513 -18.397 1.00 91.50 199 THR A CA 1
ATOM 1469 C C . THR A 1 199 ? 13.266 10.396 -17.864 1.00 91.50 199 THR A C 1
ATOM 1471 O O . THR A 1 199 ? 12.493 11.347 -17.961 1.00 91.50 199 THR A O 1
ATOM 1474 N N . LEU A 1 200 ? 12.933 9.235 -17.302 1.00 88.75 200 LEU A N 1
ATOM 1475 C CA . LEU A 1 200 ? 11.664 8.961 -16.634 1.00 88.75 200 LEU A CA 1
ATOM 1476 C C . LEU A 1 200 ? 11.836 9.077 -15.116 1.00 88.75 200 LEU A C 1
ATOM 1478 O O . LEU A 1 200 ? 12.756 8.481 -14.550 1.00 88.75 200 LEU A O 1
ATOM 1482 N N . SER A 1 201 ? 10.940 9.817 -14.463 1.00 82.00 201 SER A N 1
ATOM 1483 C CA . SER A 1 201 ? 10.901 10.016 -13.007 1.00 82.00 201 SER A CA 1
ATOM 1484 C C . SER A 1 201 ? 9.708 9.300 -12.380 1.00 82.00 201 SER A C 1
ATOM 1486 O O . SER A 1 201 ? 8.974 9.843 -11.556 1.00 82.00 201 SER A O 1
ATOM 1488 N N . THR A 1 202 ? 9.536 8.040 -12.758 1.00 70.69 202 THR A N 1
ATOM 1489 C CA . THR A 1 202 ? 8.359 7.220 -12.460 1.00 70.69 202 THR A CA 1
ATOM 1490 C C . THR A 1 202 ? 8.311 6.660 -11.038 1.00 70.69 202 THR A C 1
ATOM 1492 O O . THR A 1 202 ? 7.344 5.990 -10.687 1.00 70.69 202 THR A O 1
ATOM 1495 N N . GLY A 1 203 ? 9.333 6.907 -10.212 1.00 78.81 203 GLY A N 1
ATOM 1496 C CA . GLY A 1 203 ? 9.338 6.448 -8.821 1.00 78.81 203 GLY A CA 1
ATOM 1497 C C . GLY A 1 203 ? 9.459 4.925 -8.673 1.00 78.81 203 GLY A C 1
ATOM 1498 O O . GLY A 1 203 ? 8.962 4.376 -7.698 1.00 78.81 203 GLY A O 1
ATOM 1499 N N . CYS A 1 204 ? 10.047 4.225 -9.651 1.00 85.38 204 CYS A N 1
ATOM 1500 C CA . CYS A 1 204 ? 10.025 2.760 -9.670 1.00 85.38 204 CYS A CA 1
ATOM 1501 C C . CYS A 1 204 ? 11.147 2.141 -8.842 1.00 85.38 204 CYS A C 1
ATOM 1503 O O . CYS A 1 204 ? 12.295 2.554 -8.969 1.00 85.38 204 CYS A O 1
ATOM 1505 N N . ASP A 1 205 ? 10.864 1.040 -8.161 1.00 85.69 205 ASP A N 1
ATOM 1506 C CA . ASP A 1 205 ? 11.879 0.192 -7.527 1.00 85.69 205 ASP A CA 1
ATOM 1507 C C . ASP A 1 205 ? 12.369 -0.913 -8.470 1.00 85.69 205 ASP A C 1
ATOM 1509 O O . ASP A 1 205 ? 13.396 -1.548 -8.246 1.00 85.69 205 ASP A O 1
ATOM 1513 N N . ARG A 1 206 ? 11.656 -1.140 -9.573 1.00 89.25 206 ARG A N 1
ATOM 1514 C CA . ARG A 1 206 ? 12.033 -2.067 -10.642 1.00 89.25 206 ARG A CA 1
ATOM 1515 C C . ARG A 1 206 ? 11.786 -1.416 -11.989 1.00 89.25 206 ARG A C 1
ATOM 1517 O O . ARG A 1 206 ? 10.735 -0.817 -12.202 1.00 89.25 206 ARG A O 1
ATOM 1524 N N . PHE A 1 207 ? 12.738 -1.565 -12.901 1.00 93.25 207 PHE A N 1
ATOM 1525 C CA . PHE A 1 207 ? 12.582 -1.113 -14.274 1.00 93.25 207 PHE A CA 1
ATOM 1526 C C . PHE A 1 207 ? 13.138 -2.149 -15.241 1.00 93.25 207 PHE A C 1
ATOM 1528 O O . PHE A 1 207 ? 14.276 -2.594 -15.087 1.00 93.25 207 PHE A O 1
ATOM 1535 N N . GLY A 1 208 ? 12.346 -2.549 -16.233 1.00 94.56 208 GLY A N 1
ATOM 1536 C CA . GLY A 1 208 ? 12.756 -3.606 -17.150 1.00 94.56 208 GLY A CA 1
ATOM 1537 C C . GLY A 1 208 ? 12.084 -3.556 -18.506 1.00 94.56 208 GLY A C 1
ATOM 1538 O O . GLY A 1 208 ? 10.990 -3.025 -18.666 1.00 94.56 208 GLY A O 1
ATOM 1539 N N . ALA A 1 209 ? 12.763 -4.123 -19.492 1.00 96.31 209 ALA A N 1
ATOM 1540 C CA . ALA A 1 209 ? 12.284 -4.262 -20.856 1.00 96.31 209 ALA A CA 1
ATOM 1541 C C . ALA A 1 209 ? 11.303 -5.436 -20.966 1.00 96.31 209 ALA A C 1
ATOM 1543 O O . ALA A 1 209 ? 11.596 -6.542 -20.510 1.00 96.31 209 ALA A O 1
ATOM 1544 N N . LEU A 1 210 ? 10.156 -5.218 -21.605 1.00 96.06 210 LEU A N 1
ATOM 1545 C CA . LEU A 1 210 ? 9.172 -6.260 -21.889 1.00 96.06 210 LEU A CA 1
ATOM 1546 C C . LEU A 1 210 ? 9.432 -6.908 -23.255 1.00 96.06 210 LEU A C 1
ATOM 1548 O O . LEU A 1 210 ? 10.149 -6.380 -24.107 1.00 96.06 210 LEU A O 1
ATOM 1552 N N . ALA A 1 211 ? 8.834 -8.079 -23.478 1.00 94.06 211 ALA A N 1
ATOM 1553 C CA . ALA A 1 211 ? 8.830 -8.717 -24.796 1.00 94.06 211 ALA A CA 1
ATOM 1554 C C . ALA A 1 211 ? 7.907 -7.995 -25.798 1.00 94.06 211 ALA A C 1
ATOM 1556 O O . ALA A 1 211 ? 8.059 -8.174 -27.004 1.00 94.06 211 ALA A O 1
ATOM 1557 N N . THR A 1 212 ? 6.951 -7.204 -25.304 1.00 95.44 212 THR A N 1
ATOM 1558 C CA . THR A 1 212 ? 5.979 -6.470 -26.119 1.00 95.44 212 THR A CA 1
ATOM 1559 C C . THR A 1 212 ? 6.555 -5.171 -26.672 1.00 95.44 212 THR A C 1
ATOM 1561 O O . THR A 1 212 ? 7.572 -4.652 -26.203 1.00 95.44 212 THR A O 1
ATOM 1564 N N . THR A 1 213 ? 5.889 -4.654 -27.700 1.00 95.75 213 THR A N 1
ATOM 1565 C CA . THR A 1 213 ? 6.306 -3.460 -28.430 1.00 95.75 213 THR A CA 1
ATOM 1566 C C . THR A 1 213 ? 5.096 -2.597 -28.758 1.00 95.75 213 THR A C 1
ATOM 1568 O O . THR A 1 213 ? 4.065 -3.126 -29.182 1.00 95.75 213 THR A O 1
ATOM 1571 N N . THR A 1 214 ? 5.256 -1.280 -28.681 1.00 96.19 214 THR A N 1
ATOM 1572 C CA . THR A 1 214 ? 4.260 -0.285 -29.088 1.00 96.19 214 THR A CA 1
ATOM 1573 C C . THR A 1 214 ? 4.916 0.725 -30.025 1.00 96.19 214 THR A C 1
ATOM 1575 O O . THR A 1 214 ? 6.010 1.211 -29.752 1.00 96.19 214 THR A O 1
ATOM 1578 N N . ASN A 1 215 ? 4.258 1.049 -31.144 1.00 94.50 215 ASN A N 1
ATOM 1579 C CA . ASN A 1 215 ? 4.742 2.037 -32.121 1.00 94.50 215 ASN A CA 1
ATOM 1580 C C . ASN A 1 215 ? 6.186 1.791 -32.598 1.00 94.50 215 ASN A C 1
ATOM 1582 O O . ASN A 1 215 ? 6.981 2.720 -32.729 1.00 94.50 215 ASN A O 1
ATOM 1586 N N . GLY A 1 216 ? 6.522 0.520 -32.842 1.00 93.69 216 GLY A N 1
ATOM 1587 C CA . GLY A 1 216 ? 7.839 0.116 -33.337 1.00 93.69 216 GLY A CA 1
ATOM 1588 C C . GLY A 1 216 ? 8.961 0.182 -32.301 1.00 93.69 216 GLY A C 1
ATOM 1589 O O . GLY A 1 216 ? 10.117 0.061 -32.679 1.00 93.69 216 GLY A O 1
ATOM 1590 N N . ARG A 1 217 ? 8.649 0.370 -31.013 1.00 95.75 217 ARG A N 1
ATOM 1591 C CA . ARG A 1 217 ? 9.637 0.360 -29.929 1.00 95.75 217 ARG A CA 1
ATOM 1592 C C . ARG A 1 217 ? 9.236 -0.576 -28.802 1.00 95.75 217 ARG A C 1
ATOM 1594 O O . ARG A 1 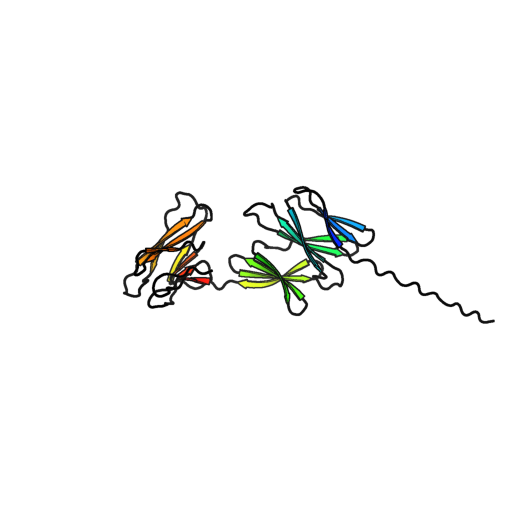217 ? 8.054 -0.856 -28.605 1.00 95.75 217 ARG A O 1
ATOM 1601 N N . ARG A 1 218 ? 10.224 -1.062 -28.058 1.00 95.62 218 ARG A N 1
ATOM 1602 C CA . ARG A 1 218 ? 10.031 -1.945 -26.907 1.00 95.62 218 ARG A CA 1
ATOM 1603 C C . ARG A 1 218 ? 9.280 -1.237 -25.781 1.00 95.62 218 ARG A C 1
ATOM 1605 O O . ARG A 1 218 ? 9.568 -0.078 -25.475 1.00 95.62 218 ARG A O 1
ATOM 1612 N N . ASP A 1 219 ? 8.337 -1.953 -25.172 1.00 96.00 219 ASP A N 1
ATOM 1613 C CA . ASP A 1 219 ? 7.658 -1.510 -23.954 1.00 96.00 219 ASP A CA 1
ATOM 1614 C C . ASP A 1 219 ? 8.537 -1.772 -22.725 1.00 96.00 219 ASP A C 1
ATOM 1616 O O . ASP A 1 219 ? 9.328 -2.719 -22.695 1.00 96.00 219 ASP A O 1
ATOM 1620 N N . PHE A 1 220 ? 8.344 -0.986 -21.670 1.00 95.44 220 PHE A N 1
ATOM 1621 C CA . PHE A 1 220 ? 9.008 -1.203 -20.385 1.00 95.44 220 PHE A CA 1
ATOM 1622 C C . PHE A 1 220 ? 7.989 -1.403 -19.270 1.00 95.44 220 PHE A C 1
ATOM 1624 O O . PHE A 1 220 ? 6.827 -1.025 -19.398 1.00 95.44 220 PHE A O 1
ATOM 1631 N N . VAL A 1 221 ? 8.424 -1.995 -18.166 1.00 93.12 221 VAL A N 1
ATOM 1632 C CA . VAL A 1 221 ? 7.657 -2.083 -16.926 1.00 93.12 221 VAL A CA 1
ATOM 1633 C C . VAL A 1 221 ? 8.347 -1.283 -15.832 1.00 93.12 221 VAL A C 1
ATOM 1635 O O . VAL A 1 221 ? 9.565 -1.344 -15.677 1.00 93.12 221 VAL A O 1
ATOM 1638 N N . CYS A 1 222 ? 7.538 -0.548 -15.084 1.00 90.38 222 CYS A N 1
ATOM 1639 C CA . CYS A 1 222 ? 7.849 0.084 -13.817 1.00 90.38 222 CYS A CA 1
ATOM 1640 C C . CYS A 1 222 ? 7.221 -0.750 -12.693 1.00 90.38 222 CYS A C 1
ATOM 1642 O O . CYS A 1 222 ? 6.051 -1.126 -12.788 1.00 90.38 222 CYS A O 1
ATOM 1644 N N . ASN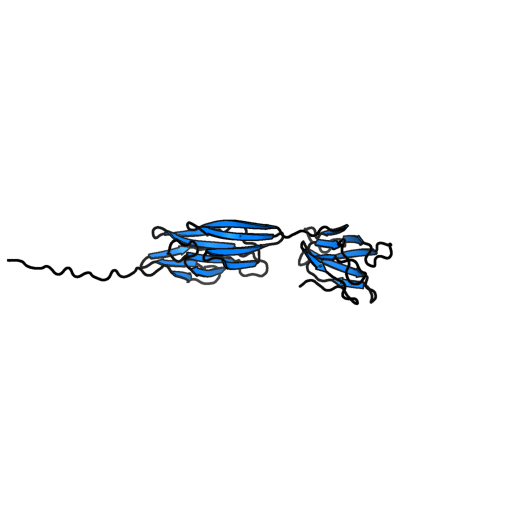 A 1 223 ? 7.975 -1.028 -11.631 1.00 87.56 223 ASN A N 1
ATOM 1645 C CA . ASN A 1 223 ? 7.557 -1.909 -10.536 1.00 87.56 223 ASN A CA 1
ATOM 1646 C C . ASN A 1 223 ? 7.147 -3.294 -11.074 1.00 87.56 223 ASN A C 1
ATOM 1648 O O . ASN A 1 223 ? 7.883 -3.898 -11.861 1.00 87.56 223 ASN A O 1
ATOM 1652 N N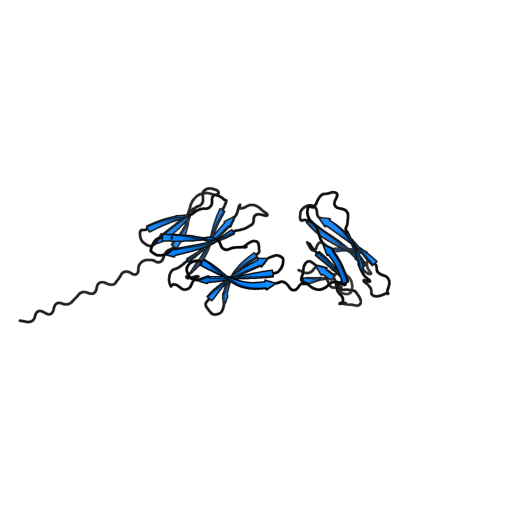 . GLU A 1 224 ? 6.006 -3.833 -10.653 1.00 85.88 224 GLU A N 1
ATOM 1653 C CA . GLU A 1 224 ? 5.561 -5.170 -11.045 1.00 85.88 224 GLU A CA 1
ATOM 1654 C C . GLU A 1 224 ? 4.780 -5.181 -12.366 1.00 85.88 224 GLU A C 1
ATOM 1656 O O . GLU A 1 224 ? 4.967 -6.103 -13.163 1.00 85.88 224 GLU A O 1
ATOM 1661 N N . ASP A 1 225 ? 3.942 -4.169 -12.613 1.00 86.56 225 ASP A N 1
ATOM 1662 C CA . ASP A 1 225 ? 2.849 -4.226 -13.594 1.00 86.56 225 ASP A CA 1
ATOM 1663 C C . ASP A 1 225 ? 2.608 -2.942 -14.409 1.00 86.56 225 ASP A C 1
ATOM 1665 O O . ASP A 1 225 ? 1.899 -2.981 -15.420 1.00 86.56 225 ASP A O 1
ATOM 1669 N N . LYS A 1 226 ? 3.198 -1.804 -14.027 1.00 88.69 226 LYS A N 1
ATOM 1670 C CA . LYS A 1 226 ? 2.956 -0.522 -14.696 1.00 88.69 226 LYS A CA 1
ATOM 1671 C C . LYS A 1 226 ? 3.715 -0.443 -16.021 1.00 88.69 226 LYS A C 1
ATOM 1673 O O . LYS A 1 226 ? 4.936 -0.324 -16.038 1.00 88.69 226 LYS A O 1
ATOM 1678 N N . ILE A 1 227 ? 3.000 -0.474 -17.145 1.00 92.44 227 ILE A N 1
ATOM 1679 C CA . ILE A 1 227 ? 3.618 -0.493 -18.480 1.00 92.44 227 ILE A CA 1
ATOM 1680 C C . ILE A 1 227 ? 3.899 0.928 -18.984 1.00 92.44 227 ILE A C 1
ATOM 1682 O O . ILE A 1 227 ? 2.986 1.742 -19.117 1.00 92.44 227 ILE A O 1
ATOM 1686 N N . VAL A 1 228 ? 5.153 1.180 -19.350 1.00 94.38 228 VAL A N 1
ATOM 1687 C CA . VAL A 1 228 ? 5.637 2.377 -20.043 1.00 94.38 228 VAL A CA 1
ATOM 1688 C C . VAL A 1 228 ? 5.635 2.110 -21.550 1.00 94.38 228 VAL A C 1
ATOM 1690 O O . VAL A 1 228 ? 6.295 1.181 -22.020 1.00 94.38 228 VAL A O 1
ATOM 1693 N N . ARG A 1 229 ? 4.904 2.925 -22.318 1.00 95.19 229 ARG A N 1
ATOM 1694 C CA . ARG A 1 229 ? 4.742 2.751 -23.774 1.00 95.19 229 ARG A CA 1
ATOM 1695 C C . ARG A 1 229 ? 5.199 3.975 -24.549 1.00 95.19 229 ARG A C 1
ATOM 1697 O O . ARG A 1 229 ? 5.009 5.097 -24.086 1.00 95.19 229 ARG A O 1
ATOM 1704 N N . PHE A 1 230 ? 5.737 3.749 -25.744 1.00 95.38 230 PHE A N 1
ATOM 1705 C CA . PHE A 1 230 ? 6.117 4.809 -26.673 1.00 95.38 230 PHE A CA 1
ATOM 1706 C C . PHE A 1 230 ? 4.903 5.297 -27.475 1.00 95.38 230 PHE A C 1
ATOM 1708 O O . PHE A 1 230 ? 4.212 4.494 -28.101 1.00 95.38 230 PHE A O 1
ATOM 1715 N N . ASP A 1 231 ? 4.636 6.602 -27.494 1.00 93.44 231 ASP A N 1
ATOM 1716 C CA . ASP A 1 231 ? 3.493 7.197 -28.212 1.00 93.44 231 ASP A CA 1
ATOM 1717 C C . ASP A 1 231 ? 3.794 7.609 -29.663 1.00 93.44 231 ASP A C 1
ATOM 1719 O O . ASP A 1 231 ? 2.928 8.149 -30.348 1.00 93.44 231 ASP A O 1
ATOM 1723 N N . GLY A 1 232 ? 5.013 7.346 -30.138 1.00 91.94 232 GLY A N 1
ATOM 1724 C CA . GLY A 1 232 ? 5.518 7.821 -31.428 1.00 91.94 232 GLY A CA 1
ATOM 1725 C C . GLY A 1 232 ? 6.505 8.985 -31.297 1.00 91.94 232 GLY A C 1
ATOM 1726 O O . GLY A 1 232 ? 7.266 9.243 -32.229 1.00 91.94 232 GLY A O 1
ATOM 1727 N N . LYS A 1 233 ? 6.552 9.647 -30.136 1.00 91.06 233 LYS A N 1
ATOM 1728 C CA . LYS A 1 233 ? 7.475 10.745 -29.831 1.00 91.06 233 LYS A CA 1
ATOM 1729 C C . LYS A 1 233 ? 8.253 10.521 -28.533 1.00 91.06 233 LYS A C 1
ATOM 1731 O O . LYS A 1 233 ? 9.460 10.753 -28.521 1.00 91.06 233 LYS A O 1
ATOM 1736 N N . ALA A 1 234 ? 7.584 10.078 -27.473 1.00 93.38 234 ALA A N 1
ATOM 1737 C CA . ALA A 1 234 ? 8.135 9.895 -26.136 1.00 93.38 234 ALA A CA 1
ATOM 1738 C C . ALA A 1 234 ? 7.536 8.661 -25.441 1.00 93.38 234 ALA A C 1
ATOM 1740 O O . ALA A 1 234 ? 6.516 8.105 -25.850 1.00 93.38 234 ALA A O 1
ATOM 1741 N N . TYR A 1 235 ? 8.189 8.221 -24.371 1.00 93.75 235 TYR A N 1
ATOM 1742 C CA . TYR A 1 235 ? 7.651 7.227 -23.454 1.00 93.75 235 TYR A CA 1
ATOM 1743 C C . TYR A 1 235 ? 6.695 7.884 -22.461 1.00 93.75 235 TYR A C 1
ATOM 1745 O O . TYR A 1 235 ? 7.047 8.866 -21.806 1.00 93.75 235 TYR A O 1
ATOM 1753 N N . ASN A 1 236 ? 5.494 7.325 -22.337 1.00 91.25 236 ASN A N 1
ATOM 1754 C CA . ASN A 1 236 ? 4.495 7.786 -21.384 1.00 91.25 236 ASN A CA 1
ATOM 1755 C C . ASN A 1 236 ? 4.733 7.167 -20.013 1.00 91.25 236 ASN A C 1
ATOM 1757 O O . ASN A 1 236 ? 4.711 5.941 -19.871 1.00 91.25 236 ASN A O 1
ATOM 1761 N N . GLU A 1 237 ? 4.900 8.024 -19.008 1.00 74.25 237 GLU A N 1
ATOM 1762 C CA . GLU A 1 237 ? 4.965 7.598 -17.617 1.00 74.25 237 GLU A CA 1
ATOM 1763 C C . GLU A 1 237 ? 3.619 6.988 -17.192 1.00 74.25 237 GLU A C 1
ATOM 1765 O O . GLU A 1 237 ? 2.563 7.596 -17.414 1.00 74.25 237 GLU A O 1
ATOM 1770 N N . PRO A 1 238 ? 3.623 5.779 -16.612 1.00 64.81 238 PRO A N 1
ATOM 1771 C CA . PRO A 1 238 ? 2.409 5.164 -16.118 1.00 64.81 238 PRO A CA 1
ATOM 1772 C C . PRO A 1 238 ? 1.939 5.950 -14.892 1.00 64.81 238 PRO A C 1
ATOM 1774 O O . PRO A 1 238 ? 2.664 6.048 -13.903 1.00 64.81 238 PRO A O 1
ATOM 1777 N N . ARG A 1 239 ? 0.732 6.520 -14.976 1.00 51.41 239 ARG A N 1
ATOM 1778 C CA . ARG A 1 239 ? 0.046 7.103 -13.815 1.00 51.41 239 ARG A CA 1
ATOM 1779 C C . ARG A 1 239 ? -0.261 5.985 -12.816 1.00 51.41 239 ARG A C 1
ATOM 1781 O O . ARG A 1 239 ? -0.859 4.980 -13.249 1.00 51.41 239 ARG A O 1
#

Secondary structure (DSSP, 8-state):
-------------PPPPPEEEEESSTTS-EEEEEETTEEEEE--SSSEEEEEEEE-SSSSSS-EEEEEEE-SSTT--EEEEEEEEETTEEEEEEPS---SEEEEEEETTEEEEEEEETTEEEEEEEETTEEEEEEEEE-----EEEEEE--SS--TTPPPEEEEE-SSSSS-PEEEEEEE-TTT--EEEEE--TTS-EEEEEEESEEEEEEEEETTEEEEEETTTEEEEE-SSSEEPP-